Protein AF-A0A7Y6CET3-F1 (afdb_monomer)

Mean predicted aligned error: 13.18 Å

pLDDT: mean 76.55, std 21.79, range [26.05, 97.69]

Sequence (278 aa):
MGRPLHLVALLRARVPPLLLACAVAFLAAIGLAGSAAPTAGAGGSFERMIAVGTDGSWRAIRLAPSGPRGDASLLAGGRQVARGAGGYVRLFPTIGGLPGIPGRYYPGARVLCWSWRQPDRSCWRASPAAVRLLAPVAALPLWTEPPTVLAELRYRGRRVRPALANLLVGLELALERRGVPVKTSVPGSALHFTARWRGPDAAGRPRSFALGPDGVYAGGARYPLERGVWAFAVANGRPGATTAGLTVATQPAALYGIGGPRPVGLVRVEARTLRPRP

Solvent-accessible surface area (backbone atoms only — not comparable to full-atom values): 15961 Å² total; per-residue (Å²): 138,84,86,83,91,85,86,93,81,81,78,88,74,76,74,54,70,68,61,54,51,50,52,51,52,51,51,51,54,54,59,70,70,63,79,70,71,76,79,71,61,83,55,73,70,29,48,30,38,36,34,35,19,66,81,18,50,67,50,75,42,78,37,51,92,93,46,64,24,32,67,64,49,31,34,42,96,39,51,81,43,75,70,45,63,76,41,28,32,41,34,38,36,22,45,88,54,32,32,53,78,36,28,35,38,14,61,87,53,40,22,36,30,52,38,82,64,39,72,72,80,50,13,28,31,43,14,74,68,36,49,63,69,45,50,82,54,58,78,43,51,56,34,80,70,75,76,59,40,77,36,42,48,25,48,89,90,30,47,48,40,77,90,48,48,40,51,55,44,39,54,47,56,13,71,49,34,56,59,43,80,50,93,70,78,82,61,91,85,36,49,59,36,40,46,41,56,42,48,86,56,29,86,81,49,76,46,54,39,30,41,33,63,66,19,37,36,44,94,64,20,38,12,64,38,55,43,39,40,35,53,52,49,58,72,24,62,51,65,51,101,89,40,80,30,41,43,55,94,71,84,88,68,80,63,71,48,66,78,50,76,74,79,72,59,78,77,79,76,53,72,83,77,67,64,82,74,135

Structure (mmCIF, N/CA/C/O backbone):
data_AF-A0A7Y6CET3-F1
#
_entry.id   AF-A0A7Y6CET3-F1
#
loop_
_atom_site.group_PDB
_atom_site.id
_atom_site.type_symbol
_atom_site.label_atom_id
_atom_site.label_alt_id
_atom_site.label_comp_id
_atom_site.label_asym_id
_atom_site.label_entity_id
_atom_site.label_seq_id
_atom_site.pdbx_PDB_ins_code
_atom_site.Cartn_x
_atom_site.Cartn_y
_atom_site.Cartn_z
_atom_site.occupancy
_atom_site.B_iso_or_equiv
_atom_site.auth_seq_id
_atom_site.auth_comp_id
_atom_site.auth_asym_id
_atom_site.auth_atom_id
_atom_site.pdbx_PDB_model_num
ATOM 1 N N . MET A 1 1 ? -35.347 69.516 -52.608 1.00 37.78 1 MET A N 1
ATOM 2 C CA . MET A 1 1 ? -34.291 70.428 -52.116 1.00 37.78 1 MET A CA 1
ATOM 3 C C . MET A 1 1 ? -33.521 69.716 -51.012 1.00 37.78 1 MET A C 1
ATOM 5 O O . MET A 1 1 ? -34.169 69.152 -50.146 1.00 37.78 1 MET A O 1
ATOM 9 N N . GLY A 1 2 ? -32.183 69.722 -51.069 1.00 38.38 2 GLY A N 1
ATOM 10 C CA . GLY A 1 2 ? -31.304 69.364 -49.941 1.00 38.38 2 GLY A CA 1
ATOM 11 C C . GLY A 1 2 ? -30.632 67.983 -49.985 1.00 38.38 2 GLY A C 1
ATOM 12 O O . GLY A 1 2 ? -31.150 67.029 -49.421 1.00 38.38 2 GLY A O 1
ATOM 13 N N . ARG A 1 3 ? -29.445 67.898 -50.608 1.00 43.06 3 ARG A N 1
ATOM 14 C CA . ARG A 1 3 ? -28.418 66.858 -50.352 1.00 43.06 3 ARG A CA 1
ATOM 15 C C . ARG A 1 3 ? -27.770 67.086 -48.970 1.00 43.06 3 ARG A C 1
ATOM 17 O O . ARG A 1 3 ? -27.729 68.236 -48.537 1.00 43.06 3 ARG A O 1
ATOM 24 N N . PRO A 1 4 ? -27.215 66.040 -48.325 1.00 47.88 4 PRO A N 1
ATOM 25 C CA . PRO A 1 4 ? -25.743 65.866 -48.292 1.00 47.88 4 PRO A CA 1
ATOM 26 C C . PRO A 1 4 ? -25.333 64.373 -48.438 1.00 47.88 4 PRO A C 1
ATOM 28 O O . PRO A 1 4 ? -26.037 63.491 -47.968 1.00 47.88 4 PRO A O 1
ATOM 31 N N . LEU A 1 5 ? -24.344 63.953 -49.243 1.00 47.00 5 LEU A N 1
ATOM 32 C CA . LEU A 1 5 ? -22.879 64.120 -49.143 1.00 47.00 5 LEU A CA 1
ATOM 33 C C . LEU A 1 5 ? -22.283 63.697 -47.782 1.00 47.00 5 LEU A C 1
ATOM 35 O O . LEU A 1 5 ? -22.323 64.478 -46.843 1.00 47.00 5 LEU A O 1
ATOM 39 N N . HIS A 1 6 ? -21.677 62.502 -47.698 1.00 39.28 6 HIS A N 1
ATOM 40 C CA . HIS A 1 6 ? -20.216 62.309 -47.563 1.00 39.28 6 HIS A CA 1
ATOM 41 C C . HIS A 1 6 ? -19.807 60.927 -47.004 1.00 39.28 6 HIS A C 1
ATOM 43 O O . HIS A 1 6 ? -20.419 60.387 -46.093 1.00 39.28 6 HIS A O 1
ATOM 49 N N . LEU A 1 7 ? -18.661 60.457 -47.516 1.00 39.81 7 LEU A N 1
ATOM 50 C CA . LEU A 1 7 ? -17.691 59.551 -46.885 1.00 39.81 7 LEU A CA 1
ATOM 51 C C . LEU A 1 7 ? -17.990 58.034 -46.846 1.00 39.81 7 LEU A C 1
ATOM 53 O O . LEU A 1 7 ? -18.238 57.445 -45.802 1.00 39.81 7 LEU A O 1
ATOM 57 N N . VAL A 1 8 ? -17.753 57.356 -47.975 1.00 45.00 8 VAL A N 1
ATOM 58 C CA . VAL A 1 8 ? -17.197 55.987 -47.966 1.00 45.00 8 VAL A CA 1
ATOM 59 C C . VAL A 1 8 ? -15.852 56.032 -48.681 1.00 45.00 8 VAL A C 1
ATOM 61 O O . VAL A 1 8 ? -15.744 55.798 -49.879 1.00 45.00 8 VAL A O 1
ATOM 64 N N . ALA A 1 9 ? -14.817 56.407 -47.939 1.00 49.41 9 ALA A N 1
ATOM 65 C CA . ALA A 1 9 ? -13.431 56.252 -48.350 1.00 49.41 9 ALA A CA 1
ATOM 66 C C . ALA A 1 9 ? -12.579 56.131 -47.087 1.00 49.41 9 ALA A C 1
ATOM 68 O O . ALA A 1 9 ? -12.135 57.132 -46.534 1.00 49.41 9 ALA A O 1
ATOM 69 N N . LEU A 1 10 ? -12.368 54.905 -46.605 1.00 44.53 10 LEU A N 1
ATOM 70 C CA . LEU A 1 10 ? -11.344 54.651 -45.599 1.00 44.53 10 LEU A CA 1
ATOM 71 C C . LEU A 1 10 ? -10.670 53.293 -45.824 1.00 44.53 10 LEU A C 1
ATOM 73 O O . LEU A 1 10 ? -11.219 52.228 -45.571 1.00 44.53 10 LEU A O 1
ATOM 77 N N . LEU A 1 11 ? -9.442 53.418 -46.330 1.00 44.44 11 LEU A N 1
ATOM 78 C CA . LEU A 1 11 ? -8.265 52.605 -46.047 1.00 44.44 11 LEU A CA 1
ATOM 79 C C . LEU A 1 11 ? -8.347 51.084 -46.273 1.00 44.44 11 LEU A C 1
ATOM 81 O O . LEU A 1 11 ? -8.390 50.281 -45.347 1.00 44.44 11 LEU A O 1
ATOM 85 N N . ARG A 1 12 ? -8.070 50.685 -47.523 1.00 46.94 12 ARG A N 1
ATOM 86 C CA . ARG A 1 12 ? -7.160 49.554 -47.775 1.00 46.94 12 ARG A CA 1
ATOM 87 C C . ARG A 1 12 ? -5.741 49.980 -47.385 1.00 46.94 12 ARG A C 1
ATOM 89 O O . ARG A 1 12 ? -4.954 50.387 -48.238 1.00 46.94 12 ARG A O 1
ATOM 96 N N . ALA A 1 13 ? -5.413 49.908 -46.098 1.00 50.00 13 ALA A N 1
ATOM 97 C CA . ALA A 1 13 ? -4.021 49.958 -45.674 1.00 50.00 13 ALA A CA 1
ATOM 98 C C . ALA A 1 13 ? -3.336 48.682 -46.184 1.00 50.00 13 ALA A C 1
ATOM 100 O O . ALA A 1 13 ? -3.579 47.582 -45.689 1.00 50.00 13 ALA A O 1
ATOM 101 N N . ARG A 1 14 ? -2.522 48.822 -47.236 1.00 52.06 14 ARG A N 1
ATOM 102 C CA . ARG A 1 14 ? -1.589 47.782 -47.671 1.00 52.06 14 ARG A CA 1
ATOM 103 C C . ARG A 1 14 ? -0.592 47.582 -46.536 1.00 52.06 14 ARG A C 1
ATOM 105 O O . ARG A 1 14 ? 0.336 48.370 -46.390 1.00 52.06 14 ARG A O 1
ATOM 112 N N . VAL A 1 15 ? -0.803 46.552 -45.724 1.00 50.66 15 VAL A N 1
ATOM 113 C CA . VAL A 1 15 ? 0.223 46.079 -44.795 1.00 50.66 15 VAL A CA 1
ATOM 114 C C . VAL A 1 15 ? 1.420 45.668 -45.660 1.00 50.66 15 VAL A C 1
ATOM 116 O O . VAL A 1 15 ? 1.252 44.819 -46.540 1.00 50.66 15 VAL A O 1
ATOM 119 N N . PRO A 1 16 ? 2.598 46.295 -45.505 1.00 52.62 16 PRO A N 1
ATOM 120 C CA . PRO A 1 16 ? 3.757 45.951 -46.311 1.00 52.62 16 PRO A CA 1
ATOM 121 C C . PRO A 1 16 ? 4.112 44.474 -46.071 1.00 52.62 16 PRO A C 1
ATOM 123 O O . PRO A 1 16 ? 4.073 44.018 -44.925 1.00 52.62 16 PRO A O 1
ATOM 126 N N . PRO A 1 17 ? 4.464 43.710 -47.121 1.00 54.34 17 PRO A N 1
ATOM 127 C CA . PRO A 1 17 ? 4.664 42.259 -47.037 1.00 54.34 17 PRO A CA 1
ATOM 128 C C . PRO A 1 17 ? 5.742 41.850 -46.016 1.00 54.34 17 PRO A C 1
ATOM 130 O O . PRO A 1 17 ? 5.689 40.753 -45.465 1.00 54.34 17 PRO A O 1
ATOM 133 N N . LEU A 1 18 ? 6.660 42.764 -45.683 1.00 53.25 18 LEU A N 1
ATOM 134 C CA . LEU A 1 18 ? 7.662 42.608 -44.625 1.00 53.25 18 LEU A CA 1
ATOM 135 C C . LEU A 1 18 ? 7.068 42.555 -43.204 1.00 53.25 18 LEU A C 1
ATOM 137 O O . LEU A 1 18 ? 7.554 41.785 -42.380 1.00 53.25 18 LEU A O 1
ATOM 141 N N . LEU A 1 19 ? 5.994 43.299 -42.907 1.00 52.34 19 LEU A N 1
ATOM 142 C CA . LEU A 1 19 ? 5.333 43.247 -41.592 1.00 52.34 19 LEU A CA 1
ATOM 143 C C . LEU A 1 19 ? 4.531 41.950 -41.408 1.00 52.34 19 LEU A C 1
ATOM 145 O O . LEU A 1 19 ? 4.478 41.415 -40.302 1.00 52.34 19 LEU A O 1
ATOM 149 N N . LEU A 1 20 ? 3.965 41.407 -42.491 1.00 53.56 20 LEU A N 1
ATOM 150 C CA . LEU A 1 20 ? 3.257 40.125 -42.461 1.00 53.56 20 LEU A CA 1
ATOM 151 C C . LEU A 1 20 ? 4.233 38.949 -42.279 1.00 53.56 20 LEU A C 1
ATOM 153 O O . LEU A 1 20 ? 3.966 38.047 -41.488 1.00 53.56 20 LEU A O 1
ATOM 157 N N . ALA A 1 21 ? 5.391 38.988 -42.948 1.00 57.00 21 ALA A N 1
ATOM 158 C CA . ALA A 1 21 ? 6.440 37.978 -42.800 1.00 57.00 21 ALA A CA 1
ATOM 159 C C . ALA A 1 21 ? 7.040 37.966 -41.381 1.00 57.00 21 ALA A C 1
ATOM 161 O O . ALA A 1 21 ? 7.208 36.894 -40.799 1.00 57.00 21 ALA A O 1
ATOM 162 N N . CYS A 1 22 ? 7.277 39.140 -40.782 1.00 52.50 22 CYS A N 1
ATOM 163 C CA . CYS A 1 22 ? 7.719 39.235 -39.389 1.00 52.50 22 CYS A CA 1
ATOM 164 C C . CYS A 1 22 ? 6.655 38.729 -38.404 1.00 52.50 22 CYS A C 1
ATOM 166 O O . CYS A 1 22 ? 6.998 38.016 -37.465 1.00 52.50 22 CYS A O 1
ATOM 168 N N . ALA A 1 23 ? 5.369 39.026 -38.624 1.00 55.97 23 ALA A N 1
ATOM 169 C CA . ALA A 1 23 ? 4.292 38.536 -37.762 1.00 55.97 23 ALA A CA 1
ATOM 170 C C . ALA A 1 23 ? 4.131 37.003 -37.826 1.00 55.97 23 ALA A C 1
ATOM 172 O O . ALA A 1 23 ? 3.940 36.361 -36.793 1.00 55.97 23 ALA A O 1
ATOM 173 N N . VAL A 1 24 ? 4.270 36.399 -39.013 1.00 58.19 24 VAL A N 1
ATOM 174 C CA . VAL A 1 24 ? 4.215 34.936 -39.188 1.00 58.19 24 VAL A CA 1
ATOM 175 C C . VAL A 1 24 ? 5.458 34.255 -38.606 1.00 58.19 24 VAL A C 1
ATOM 177 O O . VAL A 1 24 ? 5.323 33.232 -37.939 1.00 58.19 24 VAL A O 1
ATOM 180 N N . ALA A 1 25 ? 6.653 34.832 -38.769 1.00 58.00 25 ALA A N 1
ATOM 181 C CA . ALA A 1 25 ? 7.874 34.312 -38.150 1.00 58.00 25 ALA A CA 1
ATOM 182 C C . ALA A 1 25 ? 7.831 34.404 -36.613 1.00 58.00 25 ALA A C 1
ATOM 184 O O . ALA A 1 25 ? 8.260 33.476 -35.930 1.00 58.00 25 ALA A O 1
ATOM 185 N N . PHE A 1 26 ? 7.252 35.475 -36.060 1.00 54.09 26 PHE A N 1
ATOM 186 C CA . PHE A 1 26 ? 7.077 35.636 -34.615 1.00 54.09 26 PHE A CA 1
ATOM 187 C C . PHE A 1 26 ? 6.042 34.646 -34.052 1.00 54.09 26 PHE A C 1
ATOM 189 O O . PHE A 1 26 ? 6.280 34.030 -33.016 1.00 54.09 26 PHE A O 1
ATOM 196 N N . LEU A 1 27 ? 4.938 34.398 -34.767 1.00 54.56 27 LEU A N 1
ATOM 197 C CA . LEU A 1 27 ? 3.950 33.375 -34.396 1.00 54.56 27 LEU A CA 1
ATOM 198 C C . LEU A 1 27 ? 4.491 31.942 -34.541 1.00 54.56 27 LEU A C 1
ATOM 200 O O . LEU A 1 27 ? 4.186 31.096 -33.702 1.00 54.56 27 LEU A O 1
ATOM 204 N N . ALA A 1 28 ? 5.338 31.665 -35.537 1.00 53.31 28 ALA A N 1
ATOM 205 C CA . ALA A 1 28 ? 6.011 30.372 -35.687 1.00 53.31 28 ALA A CA 1
ATOM 206 C C . ALA A 1 28 ? 7.086 30.146 -34.605 1.00 53.31 28 ALA A C 1
ATOM 208 O O . ALA A 1 28 ? 7.204 29.040 -34.077 1.00 53.31 28 ALA A O 1
ATOM 209 N N . ALA A 1 29 ? 7.814 31.195 -34.205 1.00 50.78 29 ALA A N 1
ATOM 210 C CA . ALA A 1 29 ? 8.779 31.134 -33.106 1.00 50.78 29 ALA A CA 1
ATOM 211 C C . ALA A 1 29 ? 8.097 30.947 -31.736 1.00 50.78 29 ALA A C 1
ATOM 213 O O . ALA A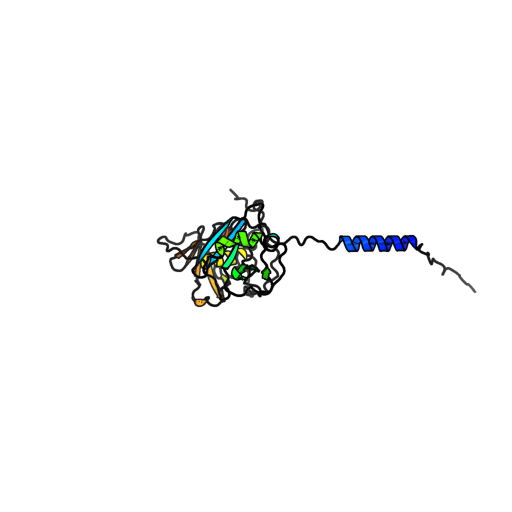 1 29 ? 8.586 30.180 -30.907 1.00 50.78 29 ALA A O 1
ATOM 214 N N . ILE A 1 30 ? 6.930 31.566 -31.514 1.00 52.50 30 ILE A N 1
ATOM 215 C CA . ILE A 1 30 ? 6.108 31.335 -30.312 1.00 52.50 30 ILE A CA 1
ATOM 216 C C . ILE A 1 30 ? 5.472 29.932 -30.340 1.00 52.50 30 ILE A C 1
ATOM 218 O O . ILE A 1 30 ? 5.390 29.273 -29.304 1.00 52.50 30 ILE A O 1
ATOM 222 N N . GLY A 1 31 ? 5.088 29.434 -31.521 1.00 42.81 31 GLY A N 1
ATOM 223 C CA . GLY A 1 31 ? 4.533 28.090 -31.707 1.00 42.81 31 GLY A CA 1
ATOM 224 C C . GLY A 1 31 ? 5.524 26.956 -31.417 1.00 42.81 31 GLY A C 1
ATOM 225 O O . GLY A 1 31 ? 5.128 25.950 -30.832 1.00 42.81 31 GLY A O 1
ATOM 226 N N . LEU A 1 32 ? 6.812 27.120 -31.752 1.00 46.41 32 LEU A N 1
ATOM 227 C CA . LEU A 1 32 ? 7.846 26.113 -31.463 1.00 46.41 32 LEU A CA 1
ATOM 228 C C . LEU A 1 32 ? 8.461 26.218 -30.056 1.00 46.41 32 LEU A C 1
ATOM 230 O O . LEU A 1 32 ? 9.012 25.234 -29.566 1.00 46.41 32 LEU A O 1
ATOM 234 N N . ALA A 1 33 ? 8.339 27.359 -29.371 1.00 45.84 33 ALA A N 1
ATOM 235 C CA . ALA A 1 33 ? 8.784 27.501 -27.980 1.00 45.84 33 ALA A CA 1
ATOM 236 C C . ALA A 1 33 ? 7.746 27.002 -26.948 1.00 45.84 33 ALA A C 1
ATOM 238 O O . ALA A 1 33 ? 8.064 26.854 -25.769 1.00 45.84 33 ALA A O 1
ATOM 239 N N . GLY A 1 34 ? 6.507 26.724 -27.377 1.00 41.66 34 GLY A N 1
ATOM 240 C CA . GLY A 1 34 ? 5.383 26.368 -26.501 1.00 41.66 34 GLY A CA 1
ATOM 241 C C . GLY A 1 34 ? 5.181 24.875 -26.205 1.00 41.66 34 GLY A C 1
ATOM 242 O O . GLY A 1 34 ? 4.331 24.538 -25.383 1.00 41.66 34 GLY A O 1
ATOM 243 N N . SER A 1 35 ? 5.928 23.959 -26.828 1.00 41.56 35 SER A N 1
ATOM 244 C CA . SER A 1 35 ? 5.670 22.507 -26.738 1.00 41.56 35 SER A CA 1
ATOM 245 C C . SER A 1 35 ? 6.741 21.713 -25.987 1.00 41.56 35 SER A C 1
ATOM 247 O O . SER A 1 35 ? 7.012 20.557 -26.300 1.00 41.56 35 SER A O 1
ATOM 249 N N . ALA A 1 36 ? 7.330 22.313 -24.961 1.00 41.28 36 ALA A N 1
ATOM 250 C CA . ALA A 1 36 ? 8.020 21.577 -23.910 1.00 41.28 36 ALA A CA 1
ATOM 251 C C . ALA A 1 36 ? 7.618 22.163 -22.559 1.00 41.28 36 ALA A C 1
ATOM 253 O O . ALA A 1 36 ? 8.456 22.604 -21.778 1.00 41.28 36 ALA A O 1
ATOM 254 N N . ALA A 1 37 ? 6.312 22.177 -22.271 1.00 37.25 37 ALA A N 1
ATOM 255 C CA . ALA A 1 37 ? 5.901 22.219 -20.879 1.00 37.25 37 ALA A CA 1
ATOM 256 C C . ALA A 1 37 ? 6.582 21.015 -20.211 1.00 37.25 37 ALA A C 1
ATOM 258 O O . ALA A 1 37 ? 6.301 19.880 -20.617 1.00 37.25 37 ALA A O 1
ATOM 259 N N . PRO A 1 38 ? 7.493 21.205 -19.236 1.00 33.66 38 PRO A N 1
ATOM 260 C CA . PRO A 1 38 ? 7.892 20.089 -18.413 1.00 33.66 38 PRO A CA 1
ATOM 261 C C . PRO A 1 38 ? 6.585 19.581 -17.822 1.00 33.66 38 PRO A C 1
ATOM 263 O O . PRO A 1 38 ? 5.905 20.294 -17.082 1.00 33.66 38 PRO A O 1
ATOM 266 N N . THR A 1 39 ? 6.188 18.364 -18.183 1.00 35.12 39 THR A N 1
ATOM 267 C CA . THR A 1 39 ? 5.243 17.611 -17.375 1.00 35.12 39 THR A CA 1
ATOM 268 C C . THR A 1 39 ? 5.949 17.419 -16.045 1.00 35.12 39 THR A C 1
ATOM 270 O O . THR A 1 39 ? 6.654 16.432 -15.839 1.00 35.12 39 THR A O 1
ATOM 273 N N . ALA A 1 40 ? 5.848 18.424 -15.177 1.00 34.50 40 ALA A N 1
ATOM 274 C CA . ALA A 1 40 ? 6.180 18.329 -13.780 1.00 34.50 40 ALA A CA 1
ATOM 275 C C . ALA A 1 40 ? 5.323 17.174 -13.280 1.00 34.50 40 ALA A C 1
ATOM 277 O O . ALA A 1 40 ? 4.108 17.304 -13.128 1.00 34.50 40 ALA A O 1
ATOM 278 N N . GLY A 1 41 ? 5.943 15.998 -13.172 1.00 36.06 41 GLY A N 1
ATOM 279 C CA . GLY A 1 41 ? 5.283 14.812 -12.670 1.00 36.06 41 GLY A CA 1
ATOM 280 C C . GLY A 1 41 ? 4.702 15.181 -11.318 1.00 36.06 41 GLY A C 1
ATOM 281 O O . GLY A 1 41 ? 5.443 15.507 -10.392 1.00 36.06 41 GLY A O 1
ATOM 282 N N . ALA A 1 42 ? 3.375 15.203 -11.223 1.00 36.19 42 ALA A N 1
ATOM 283 C CA . ALA A 1 42 ? 2.677 15.364 -9.964 1.00 36.19 42 ALA A CA 1
ATOM 284 C C . ALA A 1 42 ? 3.003 14.132 -9.103 1.00 36.19 42 ALA A C 1
ATOM 286 O O . ALA A 1 42 ? 2.360 13.094 -9.204 1.00 36.19 42 ALA A O 1
ATOM 287 N N . GLY A 1 43 ? 4.076 14.234 -8.324 1.00 52.69 43 GLY A N 1
ATOM 288 C CA . GLY A 1 43 ? 4.722 13.123 -7.638 1.00 52.69 43 GLY A CA 1
ATOM 289 C C . GLY A 1 43 ? 5.901 13.655 -6.842 1.00 52.69 43 GLY A C 1
ATOM 290 O O . GLY A 1 43 ? 6.971 13.868 -7.401 1.00 52.69 43 GLY A O 1
ATOM 291 N N . GLY A 1 44 ? 5.705 13.934 -5.551 1.00 60.19 44 GLY A N 1
ATOM 292 C CA . GLY A 1 44 ? 6.812 14.331 -4.679 1.00 60.19 44 GLY A CA 1
ATOM 293 C C . GLY A 1 44 ? 7.890 13.245 -4.622 1.00 60.19 44 GLY A C 1
ATOM 294 O O . GLY A 1 44 ? 7.594 12.065 -4.804 1.00 60.19 44 GLY A O 1
ATOM 295 N N . SER A 1 45 ? 9.134 13.640 -4.350 1.00 76.62 45 SER A N 1
ATOM 296 C CA . SER A 1 45 ? 10.249 12.704 -4.207 1.00 76.62 45 SER A CA 1
ATOM 297 C C . SER A 1 45 ? 10.003 11.735 -3.047 1.00 76.62 45 SER A C 1
ATOM 299 O O . SER A 1 45 ? 10.074 12.111 -1.879 1.00 76.62 45 SER A O 1
ATOM 301 N N . PHE A 1 46 ? 9.729 10.480 -3.377 1.00 84.44 46 PHE A N 1
ATOM 302 C CA . PHE A 1 46 ? 9.660 9.357 -2.465 1.00 84.44 46 PHE A CA 1
ATOM 303 C C . PHE A 1 46 ? 10.980 9.203 -1.706 1.00 84.44 46 PHE A C 1
ATOM 305 O O . PHE A 1 46 ? 12.079 9.297 -2.258 1.00 84.44 46 PHE A O 1
ATOM 312 N N . GLU A 1 47 ? 10.866 8.910 -0.420 1.00 88.62 47 GLU A N 1
ATOM 313 C CA . GLU A 1 47 ? 12.009 8.691 0.466 1.00 88.62 47 GLU A CA 1
ATOM 314 C C . GLU A 1 47 ? 12.350 7.206 0.560 1.00 88.62 47 GLU A C 1
ATOM 316 O O . GLU A 1 47 ? 13.510 6.831 0.753 1.00 88.62 47 GLU A O 1
ATOM 321 N N . ARG A 1 48 ? 11.334 6.349 0.420 1.00 91.88 48 ARG A N 1
ATOM 322 C CA . ARG A 1 48 ? 11.479 4.895 0.445 1.00 91.88 48 ARG A CA 1
ATOM 323 C C . ARG A 1 48 ? 10.457 4.218 -0.456 1.00 91.88 48 ARG A C 1
ATOM 325 O O . ARG A 1 48 ? 9.412 4.780 -0.771 1.00 91.88 48 ARG A O 1
ATOM 332 N N . MET A 1 49 ? 10.763 2.978 -0.801 1.00 93.38 49 MET A N 1
ATOM 333 C CA . MET A 1 49 ? 9.881 2.049 -1.489 1.00 93.38 49 MET A CA 1
ATOM 334 C C . MET A 1 49 ? 9.761 0.787 -0.644 1.00 93.38 49 MET A C 1
ATOM 336 O O . MET A 1 49 ? 10.775 0.170 -0.329 1.00 93.38 49 MET A O 1
ATOM 340 N N . ILE A 1 50 ? 8.549 0.382 -0.283 1.00 95.94 50 ILE A N 1
ATOM 341 C CA . ILE A 1 50 ? 8.322 -0.931 0.324 1.00 95.94 50 ILE A CA 1
ATOM 342 C C . ILE A 1 50 ? 7.800 -1.877 -0.747 1.00 95.94 50 ILE A C 1
ATOM 344 O O . ILE A 1 50 ? 6.817 -1.562 -1.410 1.00 95.94 50 ILE A O 1
ATOM 348 N N . ALA A 1 51 ? 8.428 -3.040 -0.879 1.00 97.00 51 ALA A N 1
ATOM 349 C CA . ALA A 1 51 ? 7.919 -4.142 -1.678 1.00 97.00 51 ALA A CA 1
ATOM 350 C C . ALA A 1 51 ? 7.360 -5.248 -0.782 1.00 97.00 51 ALA A C 1
ATOM 352 O O . ALA A 1 51 ? 7.953 -5.537 0.260 1.00 97.00 51 ALA A O 1
ATOM 353 N N . VAL A 1 52 ? 6.251 -5.864 -1.191 1.00 97.44 52 VAL A N 1
ATOM 354 C CA . VAL A 1 52 ? 5.602 -6.971 -0.474 1.00 97.44 52 VAL A CA 1
ATOM 355 C C . VAL A 1 52 ? 5.337 -8.135 -1.432 1.00 97.44 52 VAL A C 1
ATOM 357 O O . VAL A 1 52 ? 4.768 -7.939 -2.514 1.00 97.44 52 VAL A O 1
ATOM 360 N N . GLY A 1 53 ? 5.778 -9.330 -1.036 1.00 97.06 53 GLY A N 1
ATOM 361 C CA . GLY A 1 53 ? 5.539 -10.595 -1.730 1.00 97.06 53 GLY A CA 1
ATOM 362 C C . GLY A 1 53 ? 4.226 -11.264 -1.315 1.00 97.06 53 GLY A C 1
ATOM 363 O O . GLY A 1 53 ? 3.519 -10.768 -0.439 1.00 97.06 53 GLY A O 1
ATOM 364 N N . THR A 1 54 ? 3.884 -12.381 -1.956 1.00 95.56 54 THR A N 1
ATOM 365 C CA . THR A 1 54 ? 2.588 -13.061 -1.754 1.00 95.56 54 THR A CA 1
ATOM 366 C C . THR A 1 54 ? 2.415 -13.737 -0.392 1.00 95.56 54 THR A C 1
ATOM 368 O O . THR A 1 54 ? 1.292 -14.007 0.015 1.00 95.56 54 THR A O 1
ATOM 371 N N . ASP A 1 55 ? 3.501 -13.992 0.335 1.00 94.25 55 ASP A N 1
ATOM 372 C CA . ASP A 1 55 ? 3.503 -14.634 1.658 1.00 94.25 55 ASP A CA 1
ATOM 373 C C . ASP A 1 55 ? 3.601 -13.621 2.822 1.00 94.25 55 ASP A C 1
ATOM 375 O O . ASP A 1 55 ? 3.856 -13.986 3.980 1.00 94.25 55 ASP A O 1
ATOM 379 N N . GLY A 1 56 ? 3.471 -12.331 2.496 1.00 94.19 56 GLY A N 1
ATOM 380 C CA . GLY A 1 56 ? 3.627 -11.204 3.409 1.00 94.19 56 GLY A CA 1
ATOM 381 C C . GLY A 1 56 ? 5.070 -10.865 3.786 1.00 94.19 56 GLY A C 1
ATOM 382 O O . GLY A 1 56 ? 5.280 -9.968 4.614 1.00 94.19 56 GLY A O 1
ATOM 383 N N . SER A 1 57 ? 6.065 -11.538 3.194 1.00 95.69 57 SER A N 1
ATOM 384 C CA . SER A 1 57 ? 7.456 -11.088 3.252 1.00 95.69 57 SER A CA 1
ATOM 385 C C . SER A 1 57 ? 7.590 -9.733 2.564 1.00 95.69 57 SER A C 1
ATOM 387 O O . SER A 1 57 ? 6.911 -9.421 1.581 1.00 95.69 57 SER A O 1
ATOM 389 N N . TRP A 1 58 ? 8.446 -8.876 3.108 1.00 96.44 58 TRP A N 1
ATOM 390 C CA . TRP A 1 58 ? 8.582 -7.519 2.607 1.00 96.44 58 TRP A CA 1
ATOM 391 C C . TRP A 1 58 ? 10.011 -7.021 2.737 1.00 96.44 58 TRP A C 1
ATOM 393 O O . TRP A 1 58 ? 10.797 -7.499 3.554 1.00 96.44 58 TRP A O 1
ATOM 403 N N . ARG A 1 59 ? 10.339 -6.018 1.927 1.00 96.38 59 ARG A N 1
ATOM 404 C CA . ARG A 1 59 ? 11.625 -5.324 1.974 1.00 96.38 59 ARG A CA 1
ATOM 405 C C . ARG A 1 59 ? 11.406 -3.838 1.736 1.00 96.38 59 ARG A C 1
ATOM 407 O O . ARG A 1 59 ? 10.637 -3.451 0.861 1.00 96.38 59 ARG A O 1
ATOM 414 N N . ALA A 1 60 ? 12.082 -3.003 2.519 1.00 95.00 60 ALA A N 1
ATOM 415 C CA . ALA A 1 60 ? 12.142 -1.567 2.281 1.00 95.00 60 ALA A CA 1
ATOM 416 C C . ALA A 1 60 ? 13.454 -1.202 1.582 1.00 95.00 60 ALA A C 1
ATOM 418 O O . ALA A 1 60 ? 14.526 -1.664 1.963 1.00 95.00 60 ALA A O 1
ATOM 419 N N . ILE A 1 61 ? 13.357 -0.339 0.579 1.00 93.44 61 ILE A N 1
ATOM 420 C CA . ILE A 1 61 ? 14.483 0.283 -0.106 1.00 93.44 61 ILE A CA 1
ATOM 421 C C . ILE A 1 61 ? 14.448 1.767 0.237 1.00 93.44 61 ILE A C 1
ATOM 423 O O . ILE A 1 61 ? 13.449 2.442 -0.017 1.00 93.44 61 ILE A O 1
ATOM 427 N N . ARG A 1 62 ? 15.533 2.293 0.808 1.00 91.44 62 ARG A N 1
ATOM 428 C CA . ARG A 1 62 ? 15.702 3.738 0.987 1.00 91.44 62 ARG A CA 1
ATOM 429 C C . ARG A 1 62 ? 16.157 4.344 -0.335 1.00 91.44 62 ARG A C 1
ATOM 431 O O . ARG A 1 62 ? 17.111 3.865 -0.937 1.00 91.44 62 ARG A O 1
ATOM 438 N N . LEU A 1 63 ? 15.479 5.392 -0.783 1.00 87.81 63 LEU A N 1
ATOM 439 C CA . LEU A 1 63 ? 15.797 6.049 -2.044 1.00 87.81 63 LEU A CA 1
ATOM 440 C C . LEU A 1 63 ? 16.787 7.176 -1.765 1.00 87.81 63 LEU A C 1
ATOM 442 O O . LEU A 1 63 ? 16.507 8.046 -0.940 1.00 87.81 63 LEU A O 1
ATOM 446 N N . ALA A 1 64 ? 17.947 7.167 -2.417 1.00 83.06 64 ALA A N 1
ATOM 447 C CA . ALA A 1 64 ? 18.972 8.195 -2.237 1.00 83.06 64 ALA A CA 1
ATOM 448 C C . ALA A 1 64 ? 18.533 9.541 -2.849 1.00 83.06 64 ALA A C 1
ATOM 450 O O . ALA A 1 64 ? 17.867 9.519 -3.883 1.00 83.06 64 ALA A O 1
ATOM 451 N N . PRO A 1 65 ? 18.905 10.702 -2.270 1.00 78.94 65 PRO A N 1
ATOM 452 C CA . PRO A 1 65 ? 18.571 12.022 -2.822 1.00 78.94 65 PRO A CA 1
ATOM 453 C C . PRO A 1 65 ? 18.964 12.246 -4.275 1.00 78.94 65 PRO A C 1
ATOM 455 O O . PRO A 1 65 ? 18.204 12.864 -5.010 1.00 78.94 65 PRO A O 1
ATOM 458 N N . SER A 1 66 ? 20.100 11.693 -4.685 1.00 75.69 66 SER A N 1
ATOM 459 C CA . SER A 1 66 ? 20.622 11.741 -6.051 1.00 75.69 66 SER A CA 1
ATOM 460 C C . SER A 1 66 ? 20.076 10.638 -6.969 1.00 75.69 66 SER A C 1
ATOM 462 O O . SER A 1 66 ? 20.451 10.571 -8.135 1.00 75.69 66 SER A O 1
ATOM 464 N N . GLY A 1 67 ? 19.234 9.738 -6.453 1.00 73.62 67 GLY A N 1
ATOM 465 C CA . GLY A 1 67 ? 18.740 8.563 -7.167 1.00 73.62 67 GLY A CA 1
ATOM 466 C C . GLY A 1 67 ? 17.293 8.693 -7.651 1.00 73.62 67 GLY A C 1
ATOM 467 O O . GLY A 1 67 ? 16.634 9.708 -7.417 1.00 73.62 67 GLY A O 1
ATOM 468 N N . PRO A 1 68 ? 16.759 7.643 -8.303 1.00 75.38 68 PRO A N 1
ATOM 469 C CA . PRO A 1 68 ? 15.371 7.639 -8.736 1.00 75.38 68 PRO A CA 1
ATOM 470 C C . PRO A 1 68 ? 14.431 7.651 -7.521 1.00 75.38 68 PRO A C 1
ATOM 472 O O . PRO A 1 68 ? 14.415 6.724 -6.709 1.00 75.38 68 PRO A O 1
ATOM 475 N N . ARG A 1 69 ? 13.662 8.736 -7.401 1.00 78.88 69 ARG A N 1
ATOM 476 C CA . ARG A 1 69 ? 12.808 9.077 -6.253 1.00 78.88 69 ARG A CA 1
ATOM 477 C C . ARG A 1 69 ? 11.366 9.388 -6.631 1.00 78.88 69 ARG A C 1
ATOM 479 O O . ARG A 1 69 ? 10.601 9.829 -5.798 1.00 78.88 69 ARG A O 1
ATOM 486 N N . GLY A 1 70 ? 10.958 9.177 -7.867 1.00 74.94 70 GLY A N 1
ATOM 487 C CA . GLY A 1 70 ? 9.598 9.498 -8.289 1.00 74.94 70 GLY A CA 1
ATOM 488 C C . GLY A 1 70 ? 9.271 8.833 -9.604 1.00 74.94 70 GLY A C 1
ATOM 489 O O . GLY A 1 70 ? 10.174 8.327 -10.274 1.00 74.94 70 GLY A O 1
ATOM 490 N N . ASP A 1 71 ? 8.004 8.873 -9.991 1.00 71.75 71 ASP A N 1
ATOM 491 C CA . ASP A 1 71 ? 7.518 8.209 -11.201 1.00 71.75 71 ASP A CA 1
ATOM 492 C C . ASP A 1 71 ? 8.351 8.603 -12.426 1.00 71.75 71 ASP A C 1
ATOM 494 O O . ASP A 1 71 ? 8.857 7.737 -13.133 1.00 71.75 71 ASP A O 1
ATOM 498 N N . ALA A 1 72 ? 8.625 9.900 -12.600 1.00 71.06 72 ALA A N 1
ATOM 499 C CA . ALA A 1 72 ? 9.426 10.412 -13.713 1.00 71.06 72 ALA A CA 1
ATOM 500 C C . ALA A 1 72 ? 10.841 9.805 -13.790 1.00 71.06 72 ALA A C 1
ATOM 502 O O . ALA A 1 72 ? 11.341 9.542 -14.877 1.00 71.06 72 ALA A O 1
ATOM 503 N N . SER A 1 73 ? 11.486 9.546 -12.649 1.00 77.12 73 SER A N 1
ATOM 504 C CA . SER A 1 73 ? 12.856 9.004 -12.611 1.00 77.12 73 SER A CA 1
ATOM 505 C C . SER A 1 73 ? 12.892 7.474 -12.654 1.00 77.12 73 SER A C 1
ATOM 507 O O . SER A 1 73 ? 13.789 6.885 -13.260 1.00 77.12 73 SER A O 1
ATOM 509 N N . LEU A 1 74 ? 11.890 6.810 -12.070 1.00 79.81 74 LEU A N 1
ATOM 510 C CA . LEU A 1 74 ? 11.731 5.356 -12.163 1.00 79.81 74 LEU A CA 1
ATOM 511 C C . LEU A 1 74 ? 11.396 4.910 -13.592 1.00 79.81 74 LEU A C 1
ATOM 513 O O . LEU A 1 74 ? 11.775 3.815 -14.011 1.00 79.81 74 LEU A O 1
ATOM 517 N N . LEU A 1 75 ? 10.719 5.780 -14.340 1.00 81.25 75 LEU A N 1
ATOM 518 C CA . LEU A 1 75 ? 10.267 5.541 -15.707 1.00 81.25 75 LEU A CA 1
ATOM 519 C C . LEU A 1 75 ? 11.072 6.328 -16.752 1.00 81.25 75 LEU A C 1
ATOM 521 O O . LEU A 1 75 ? 10.691 6.338 -17.918 1.00 81.25 75 LEU A O 1
ATOM 525 N N . ALA A 1 76 ? 12.168 6.990 -16.365 1.00 76.19 76 ALA A N 1
ATOM 526 C CA . ALA A 1 76 ? 12.960 7.823 -17.269 1.00 76.19 76 ALA A CA 1
ATOM 527 C C . ALA A 1 76 ? 13.433 7.033 -18.502 1.00 76.19 76 ALA A C 1
ATOM 529 O O . ALA A 1 76 ? 14.051 5.973 -18.369 1.00 76.19 76 ALA A O 1
ATOM 530 N N . GLY A 1 77 ? 13.117 7.545 -19.698 1.00 68.94 77 GLY A N 1
ATOM 531 C CA . GLY A 1 77 ? 13.397 6.876 -20.977 1.00 68.94 77 GLY A CA 1
ATOM 532 C C . GLY A 1 77 ? 12.567 5.607 -21.232 1.00 68.94 77 GLY A C 1
ATOM 533 O O . GLY A 1 77 ? 12.793 4.903 -22.214 1.00 68.94 77 GLY A O 1
ATOM 534 N N . GLY A 1 78 ? 11.621 5.288 -20.349 1.00 72.12 78 GLY A N 1
ATOM 535 C CA . GLY A 1 78 ? 10.690 4.179 -20.490 1.00 72.12 78 GLY A CA 1
ATOM 536 C C . GLY A 1 78 ? 9.570 4.521 -21.467 1.00 72.12 78 GLY A C 1
ATOM 537 O O . GLY A 1 78 ? 9.100 5.652 -21.536 1.00 72.12 78 GLY A O 1
ATOM 538 N N . ARG A 1 79 ? 9.107 3.512 -22.205 1.00 83.06 79 ARG A N 1
ATOM 539 C CA . ARG A 1 79 ? 7.884 3.598 -23.011 1.00 83.06 79 ARG A CA 1
ATOM 540 C C . ARG A 1 79 ? 6.723 2.950 -22.273 1.00 83.06 79 ARG A C 1
ATOM 542 O O . ARG A 1 79 ? 6.934 1.993 -21.516 1.00 83.06 79 ARG A O 1
ATOM 549 N N . GLN A 1 80 ? 5.515 3.437 -22.535 1.00 87.38 80 GLN A N 1
ATOM 550 C CA . GLN A 1 80 ? 4.304 2.746 -22.122 1.00 87.38 80 GLN A CA 1
ATOM 551 C C . GLN A 1 80 ? 4.273 1.374 -22.802 1.00 87.38 80 GLN A C 1
ATOM 553 O O . GLN A 1 80 ? 4.635 1.227 -23.972 1.00 87.38 80 GLN A O 1
ATOM 558 N N . VAL A 1 81 ? 3.911 0.351 -22.043 1.00 89.25 81 VAL A N 1
ATOM 559 C CA . VAL A 1 81 ? 3.890 -1.038 -22.504 1.00 89.25 81 VAL A CA 1
ATOM 560 C C . VAL A 1 81 ? 2.642 -1.729 -21.986 1.00 89.25 81 VAL A C 1
ATOM 562 O O . VAL A 1 81 ? 2.012 -1.270 -21.033 1.00 89.25 81 VAL A O 1
ATOM 565 N N . ALA A 1 82 ? 2.303 -2.865 -22.593 1.00 86.88 82 ALA A N 1
ATOM 566 C CA . ALA A 1 82 ? 1.358 -3.786 -21.986 1.00 86.88 82 ALA A CA 1
ATOM 567 C C . ALA A 1 82 ? 1.856 -4.233 -20.601 1.00 86.88 82 ALA A C 1
ATOM 569 O O . ALA A 1 82 ? 3.051 -4.169 -20.288 1.00 86.88 82 ALA A O 1
ATOM 570 N N . ARG A 1 83 ? 0.927 -4.718 -19.775 1.00 84.81 83 ARG A N 1
ATOM 571 C CA . ARG A 1 83 ? 1.263 -5.356 -18.503 1.00 84.81 83 ARG A CA 1
ATOM 572 C C . ARG A 1 83 ? 2.333 -6.431 -18.718 1.00 84.81 83 ARG A C 1
ATOM 574 O O . ARG A 1 83 ? 2.252 -7.208 -19.667 1.00 84.81 83 ARG A O 1
ATOM 581 N N . GLY A 1 84 ? 3.316 -6.476 -17.820 1.00 79.69 84 GLY A N 1
ATOM 582 C CA . GLY A 1 84 ? 4.336 -7.520 -17.840 1.00 79.69 84 GLY A CA 1
ATOM 583 C C . GLY A 1 84 ? 3.718 -8.911 -17.692 1.00 79.69 84 GLY A C 1
ATOM 584 O O . GLY A 1 84 ? 2.809 -9.104 -16.887 1.00 79.69 84 GLY A O 1
ATOM 585 N N . ALA A 1 85 ? 4.209 -9.877 -18.467 1.00 84.12 85 ALA A N 1
ATOM 586 C CA . ALA A 1 85 ? 3.900 -11.283 -18.237 1.00 84.12 85 ALA A CA 1
ATOM 587 C C . ALA A 1 85 ? 4.600 -11.790 -16.961 1.00 84.12 85 ALA A C 1
ATOM 589 O O . ALA A 1 85 ? 5.635 -11.251 -16.554 1.00 84.12 85 ALA A O 1
ATOM 590 N N . GLY A 1 86 ? 4.046 -12.843 -16.357 1.00 89.75 86 GLY A N 1
ATOM 591 C CA . GLY A 1 86 ? 4.561 -13.445 -15.127 1.00 89.75 86 GLY A CA 1
ATOM 592 C C . GLY A 1 86 ? 4.095 -12.744 -13.849 1.00 89.75 86 GLY A C 1
ATOM 593 O O . GLY A 1 86 ? 3.201 -11.897 -13.866 1.00 89.75 86 GLY A O 1
ATOM 594 N N . GLY A 1 87 ? 4.692 -13.141 -12.725 1.00 94.38 87 GLY A N 1
ATOM 595 C CA . GLY A 1 87 ? 4.336 -12.613 -11.414 1.00 94.38 87 GLY A CA 1
ATOM 596 C C . GLY A 1 87 ? 4.934 -11.233 -11.116 1.00 94.38 87 GLY A C 1
ATOM 597 O O . GLY A 1 87 ? 5.860 -10.765 -11.786 1.00 94.38 87 GLY A O 1
ATOM 598 N N . TYR A 1 88 ? 4.414 -10.582 -10.080 1.00 95.75 88 TYR A N 1
ATOM 599 C CA . TYR A 1 88 ? 4.824 -9.244 -9.666 1.00 95.75 88 TYR A CA 1
ATOM 600 C C . TYR A 1 88 ? 4.988 -9.113 -8.150 1.00 95.75 88 TYR A C 1
ATOM 602 O O . TYR A 1 88 ? 4.416 -9.869 -7.372 1.00 95.75 88 TYR A O 1
ATOM 610 N N . VAL A 1 89 ? 5.731 -8.098 -7.717 1.00 96.81 89 VAL A N 1
ATOM 611 C CA . VAL A 1 89 ? 5.737 -7.635 -6.322 1.00 96.81 89 VAL A CA 1
ATOM 612 C C . VAL A 1 89 ? 4.898 -6.374 -6.190 1.00 96.81 89 VAL A C 1
ATOM 614 O O . VAL A 1 89 ? 4.855 -5.541 -7.102 1.00 96.81 89 VAL A O 1
ATOM 617 N N . ARG A 1 90 ? 4.227 -6.212 -5.050 1.00 95.88 90 ARG A N 1
ATOM 618 C CA . ARG A 1 90 ? 3.462 -4.997 -4.744 1.00 95.88 90 ARG A CA 1
ATOM 619 C C . ARG A 1 90 ? 4.397 -3.933 -4.203 1.00 95.88 90 ARG A C 1
ATOM 621 O O . ARG A 1 90 ? 5.172 -4.221 -3.301 1.00 95.88 90 ARG A O 1
ATOM 628 N N . LEU A 1 91 ? 4.316 -2.724 -4.740 1.00 95.19 91 LEU A N 1
ATOM 629 C CA . LEU A 1 91 ? 5.153 -1.590 -4.374 1.00 95.19 91 LEU A CA 1
ATOM 630 C C . LEU A 1 91 ? 4.338 -0.505 -3.670 1.00 95.19 91 LEU A C 1
ATOM 632 O O . LEU A 1 91 ? 3.253 -0.141 -4.116 1.00 95.19 91 LEU A O 1
ATOM 636 N N . PHE A 1 92 ? 4.910 0.058 -2.613 1.00 94.00 92 PHE A N 1
ATOM 637 C CA . PHE A 1 92 ? 4.350 1.151 -1.830 1.00 94.00 92 PHE A CA 1
ATOM 638 C C . PHE A 1 92 ? 5.419 2.239 -1.656 1.00 94.00 92 PHE A C 1
ATOM 640 O O . PHE A 1 92 ? 6.249 2.143 -0.743 1.00 94.00 92 PHE A O 1
ATOM 647 N N . PRO A 1 93 ? 5.451 3.256 -2.533 1.00 92.06 93 PRO A N 1
ATOM 648 C CA . PRO A 1 93 ? 6.321 4.408 -2.339 1.00 92.06 93 PRO A CA 1
ATOM 649 C C . PRO A 1 93 ? 5.854 5.216 -1.128 1.00 92.06 93 PRO A C 1
ATOM 651 O O . PRO A 1 93 ? 4.652 5.361 -0.922 1.00 92.06 93 PRO A O 1
ATOM 654 N N . THR A 1 94 ? 6.775 5.766 -0.336 1.00 89.75 94 THR A N 1
ATOM 655 C CA . THR A 1 94 ? 6.440 6.559 0.859 1.00 89.75 94 THR A CA 1
ATOM 656 C C . THR A 1 94 ? 7.158 7.901 0.885 1.00 89.75 94 THR A C 1
ATOM 658 O O . THR A 1 94 ? 8.344 7.971 0.551 1.00 89.75 94 THR A O 1
ATOM 661 N N . ILE A 1 95 ? 6.468 8.931 1.373 1.00 85.94 95 ILE A N 1
ATOM 662 C CA . ILE A 1 95 ? 7.007 10.264 1.672 1.00 85.94 95 ILE A CA 1
ATOM 663 C C . ILE A 1 95 ? 6.517 10.694 3.059 1.00 85.94 95 ILE A C 1
ATOM 665 O O . ILE A 1 95 ? 5.322 10.598 3.340 1.00 85.9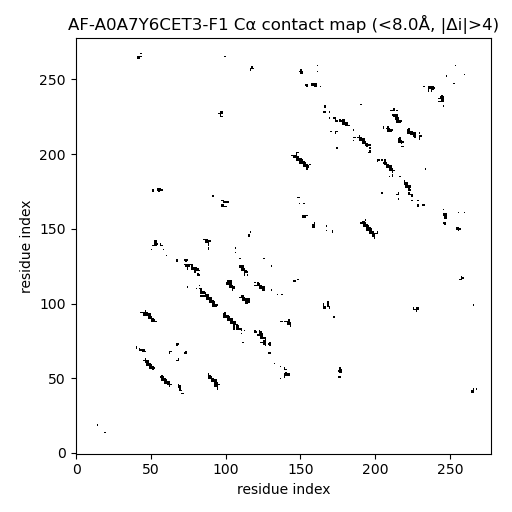4 95 ILE A O 1
ATOM 669 N N . GLY A 1 96 ? 7.420 11.093 3.962 1.00 82.50 96 GLY A N 1
ATOM 670 C CA . GLY A 1 96 ? 7.041 11.509 5.320 1.00 82.50 96 GLY A CA 1
ATOM 671 C C . GLY A 1 96 ? 6.291 10.428 6.112 1.00 82.50 96 GLY A C 1
ATOM 672 O O . GLY A 1 96 ? 5.421 10.732 6.925 1.00 82.50 96 GLY A O 1
ATOM 673 N N . GLY A 1 97 ? 6.566 9.154 5.826 1.00 83.25 97 GLY A N 1
ATOM 674 C CA . GLY A 1 97 ? 5.895 8.005 6.440 1.00 83.25 97 GLY A CA 1
ATOM 675 C C . GLY A 1 97 ? 4.472 7.715 5.948 1.00 83.25 97 GLY A C 1
ATOM 676 O O . GLY A 1 97 ? 3.797 6.847 6.503 1.00 83.25 97 GLY A O 1
ATOM 677 N N . LEU A 1 98 ? 4.007 8.413 4.907 1.00 87.75 98 LEU A N 1
ATOM 678 C CA . LEU A 1 98 ? 2.724 8.162 4.256 1.00 87.75 98 LEU A CA 1
ATOM 679 C C . LEU A 1 98 ? 2.937 7.487 2.902 1.00 87.75 98 LEU A C 1
ATOM 681 O O . LEU A 1 98 ? 3.741 7.971 2.098 1.00 87.75 98 LEU A O 1
ATOM 685 N N . PRO A 1 99 ? 2.227 6.387 2.609 1.00 89.44 99 PRO A N 1
ATOM 686 C CA . PRO A 1 99 ? 2.324 5.764 1.304 1.00 89.44 99 PRO A CA 1
ATOM 687 C C . PRO A 1 99 ? 1.599 6.603 0.255 1.00 89.44 99 PRO A C 1
ATOM 689 O O . PRO A 1 99 ? 0.523 7.144 0.510 1.00 89.44 99 PRO A O 1
ATOM 692 N N . GLY A 1 100 ? 2.213 6.722 -0.917 1.00 86.75 100 GLY A N 1
ATOM 693 C CA . GLY A 1 100 ? 1.645 7.346 -2.104 1.00 86.75 100 GLY A CA 1
ATOM 694 C C . GLY A 1 100 ? 0.781 6.375 -2.906 1.00 86.75 100 GLY A C 1
ATOM 695 O O . GLY A 1 100 ? 0.142 5.477 -2.358 1.00 86.75 100 GLY A O 1
ATOM 696 N N . ILE A 1 101 ? 0.764 6.556 -4.227 1.00 86.38 101 ILE A N 1
ATOM 697 C CA . ILE A 1 101 ? 0.048 5.660 -5.139 1.00 86.38 101 ILE A CA 1
ATOM 698 C C . ILE A 1 101 ? 0.793 4.317 -5.182 1.00 86.38 101 ILE A C 1
ATOM 700 O O . ILE A 1 101 ? 1.971 4.292 -5.542 1.00 86.38 101 ILE A O 1
ATOM 704 N N . PRO A 1 102 ? 0.146 3.196 -4.823 1.00 91.56 102 PRO A N 1
ATOM 705 C CA . PRO A 1 102 ? 0.797 1.899 -4.865 1.00 91.56 102 PRO A CA 1
ATOM 706 C C . PRO A 1 102 ? 0.978 1.422 -6.308 1.00 91.56 102 PRO A C 1
ATOM 708 O O . PRO A 1 102 ? 0.280 1.867 -7.221 1.00 91.56 102 PRO A O 1
ATOM 711 N N . GLY A 1 103 ? 1.890 0.481 -6.520 1.00 91.88 103 GLY A N 1
ATOM 712 C CA . GLY A 1 103 ? 2.205 -0.055 -7.839 1.00 91.88 103 GLY A CA 1
ATOM 713 C C . GLY A 1 103 ? 2.537 -1.537 -7.827 1.00 91.88 103 GLY A C 1
ATOM 714 O O . GLY A 1 103 ? 2.504 -2.212 -6.801 1.00 91.88 103 GLY A O 1
ATOM 715 N N . ARG A 1 104 ? 2.859 -2.054 -9.006 1.00 93.56 104 ARG A N 1
ATOM 716 C CA . ARG A 1 104 ? 3.294 -3.432 -9.231 1.00 93.56 104 ARG A CA 1
ATOM 717 C C . ARG A 1 104 ? 4.575 -3.409 -10.038 1.00 93.56 104 ARG A C 1
ATOM 719 O O . ARG A 1 104 ? 4.643 -2.703 -11.042 1.00 93.56 104 ARG A O 1
ATOM 726 N N . TYR A 1 105 ? 5.564 -4.183 -9.617 1.00 95.00 105 TYR A N 1
ATOM 727 C CA . TYR A 1 105 ? 6.781 -4.404 -10.387 1.00 95.00 105 TYR A CA 1
ATOM 728 C C . TYR A 1 105 ? 6.839 -5.851 -10.844 1.00 95.00 105 TYR A C 1
ATOM 730 O O . TYR A 1 105 ? 6.787 -6.747 -10.010 1.00 95.00 105 TYR A O 1
ATOM 738 N N . TYR A 1 106 ? 6.946 -6.056 -12.154 1.00 95.62 106 TYR A N 1
ATOM 739 C CA . TYR A 1 106 ? 7.069 -7.355 -12.811 1.00 95.62 106 TYR A CA 1
ATOM 740 C C . TYR A 1 106 ? 8.553 -7.583 -13.114 1.00 95.62 106 TYR A C 1
ATOM 742 O O . TYR A 1 106 ? 9.043 -7.033 -14.108 1.00 95.62 106 TYR A O 1
ATOM 750 N N . PRO A 1 107 ? 9.301 -8.339 -12.287 1.00 96.06 107 PRO A N 1
ATOM 751 C CA . PRO A 1 107 ? 10.756 -8.393 -12.411 1.00 96.06 107 PRO A CA 1
ATOM 752 C C . PRO A 1 107 ? 11.211 -9.037 -13.724 1.00 96.06 107 PRO A C 1
ATOM 754 O O . PRO A 1 107 ? 12.119 -8.517 -14.371 1.00 96.06 107 PRO A O 1
ATOM 757 N N . GLY A 1 108 ? 10.530 -10.104 -14.163 1.00 95.00 108 GLY A N 1
ATOM 758 C CA . GLY A 1 108 ? 10.846 -10.803 -15.415 1.00 95.00 108 GLY A CA 1
ATOM 759 C C . GLY A 1 108 ? 10.666 -9.924 -16.657 1.00 95.00 108 GLY A C 1
ATOM 760 O O . GLY A 1 108 ? 11.507 -9.927 -17.550 1.00 95.00 108 GLY A O 1
ATOM 761 N N . ALA A 1 109 ? 9.615 -9.099 -16.683 1.00 94.06 109 ALA A N 1
ATOM 762 C CA . ALA A 1 109 ? 9.341 -8.186 -17.795 1.00 94.06 109 ALA A CA 1
ATOM 763 C C . ALA A 1 109 ? 10.029 -6.812 -17.651 1.00 94.06 109 ALA A C 1
ATOM 765 O O . ALA A 1 109 ? 10.067 -6.037 -18.611 1.00 94.06 109 ALA A O 1
ATOM 766 N N . ARG A 1 110 ? 10.562 -6.496 -16.460 1.00 94.75 110 ARG A N 1
ATOM 767 C CA . ARG A 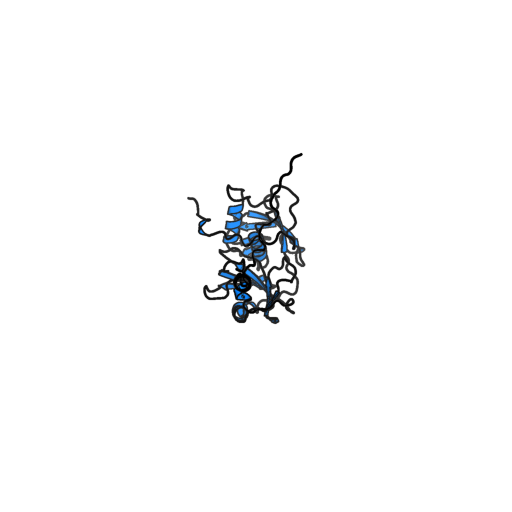1 110 ? 11.082 -5.173 -16.071 1.00 94.75 110 ARG A CA 1
ATOM 768 C C . ARG A 1 110 ? 10.050 -4.063 -16.306 1.00 94.75 110 ARG A C 1
ATOM 770 O O . ARG A 1 110 ? 10.356 -3.020 -16.886 1.00 94.75 110 ARG A O 1
ATOM 777 N N . VAL A 1 111 ? 8.813 -4.310 -15.876 1.00 93.75 111 VAL A N 1
ATOM 778 C CA . VAL A 1 111 ? 7.671 -3.395 -16.042 1.00 93.75 111 VAL A CA 1
ATOM 779 C C . VAL A 1 111 ? 7.192 -2.896 -14.686 1.00 93.75 111 VAL A C 1
ATOM 781 O O . VAL A 1 111 ? 7.057 -3.677 -13.746 1.00 93.75 111 VAL A O 1
ATOM 784 N N . LEU A 1 112 ? 6.908 -1.600 -14.602 1.00 92.38 112 LEU A N 1
ATOM 785 C CA . LEU A 1 112 ? 6.250 -0.950 -13.475 1.00 92.38 112 LEU A CA 1
ATOM 786 C C . LEU A 1 112 ? 4.845 -0.528 -13.891 1.00 92.38 112 LEU A C 1
ATOM 788 O O . LEU A 1 112 ? 4.683 0.171 -14.885 1.00 92.38 112 LEU A O 1
ATOM 792 N N . CYS A 1 113 ? 3.839 -0.929 -13.122 1.00 89.62 113 CYS A N 1
ATOM 793 C CA . CYS A 1 113 ? 2.458 -0.503 -13.311 1.00 89.62 113 CYS A CA 1
ATOM 794 C C . CYS A 1 113 ? 1.987 0.250 -12.070 1.00 89.62 113 CYS A C 1
ATOM 796 O O . CYS A 1 113 ? 1.861 -0.351 -10.999 1.00 89.62 113 CYS A O 1
ATOM 798 N N . TRP A 1 114 ? 1.720 1.546 -12.206 1.00 86.44 114 TRP A N 1
ATOM 799 C CA . TRP A 1 114 ? 1.218 2.366 -11.104 1.00 86.44 114 TRP A CA 1
ATOM 800 C C . TRP A 1 114 ? -0.293 2.284 -10.991 1.00 86.44 114 TRP A C 1
ATOM 802 O O . TRP A 1 114 ? -1.001 2.226 -11.991 1.00 86.44 114 TRP A O 1
ATOM 812 N N . SER A 1 115 ? -0.764 2.318 -9.747 1.00 80.56 115 SER A N 1
ATOM 813 C CA . SER A 1 115 ? -2.134 2.050 -9.339 1.00 80.56 115 SER A CA 1
ATOM 814 C C . SER A 1 115 ? -2.589 0.622 -9.661 1.00 80.56 115 SER A C 1
ATOM 816 O O . SER A 1 115 ?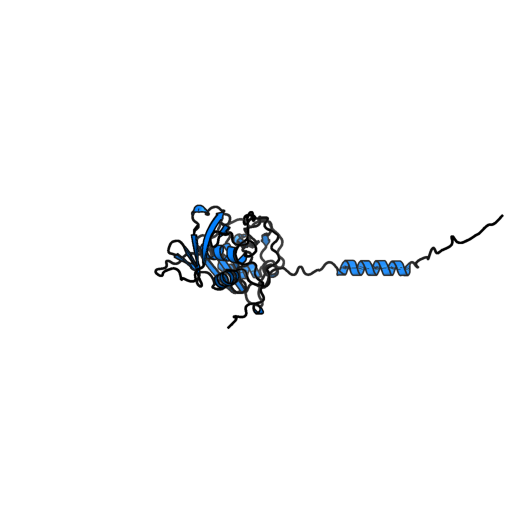 -2.614 0.167 -10.802 1.00 80.56 115 SER A O 1
ATOM 818 N N . TRP A 1 116 ? -3.012 -0.110 -8.633 1.00 78.62 116 TRP A N 1
ATOM 819 C CA . TRP A 1 116 ? -3.851 -1.302 -8.816 1.00 78.62 116 TRP A CA 1
ATOM 820 C C . TRP A 1 116 ? -5.341 -1.008 -8.657 1.00 78.62 116 TRP A C 1
ATOM 822 O O . TRP A 1 116 ? -6.174 -1.896 -8.802 1.00 78.62 116 TRP A O 1
ATOM 832 N N . ARG A 1 117 ? -5.691 0.242 -8.330 1.00 71.94 117 ARG A N 1
ATOM 833 C CA . ARG A 1 117 ? -7.082 0.699 -8.267 1.00 71.94 117 ARG A CA 1
ATOM 834 C C . ARG A 1 117 ? -7.561 1.233 -9.611 1.00 71.94 117 ARG A C 1
ATOM 836 O O . ARG A 1 117 ? -8.754 1.429 -9.758 1.00 71.94 117 ARG A O 1
ATOM 843 N N . GLN A 1 118 ? -6.667 1.487 -10.561 1.00 60.28 118 GLN A N 1
ATOM 844 C CA . GLN A 1 118 ? -6.995 1.873 -11.932 1.00 60.28 118 GLN A CA 1
ATOM 845 C C . GLN A 1 118 ? -6.725 0.693 -12.878 1.00 60.28 118 GLN A C 1
ATOM 847 O O . GLN A 1 118 ? -5.974 -0.208 -12.501 1.00 60.28 118 GLN A O 1
ATOM 852 N N . PRO A 1 119 ? -7.337 0.648 -14.078 1.00 58.28 119 PRO A N 1
ATOM 853 C CA . PRO A 1 119 ? -7.045 -0.400 -15.050 1.00 58.28 119 PRO A CA 1
ATOM 854 C C . PRO A 1 119 ? -5.548 -0.359 -15.395 1.00 58.28 119 PRO A C 1
ATOM 856 O O . PRO A 1 119 ? -4.932 0.698 -15.264 1.00 58.28 119 PRO A O 1
ATOM 859 N N . ASP A 1 120 ? -4.983 -1.466 -15.889 1.00 59.81 120 ASP A N 1
ATOM 860 C CA . ASP A 1 120 ? -3.549 -1.664 -16.206 1.00 59.81 120 ASP A CA 1
ATOM 861 C C . ASP A 1 120 ? -2.992 -0.744 -17.331 1.00 59.81 120 ASP A C 1
ATOM 863 O O . ASP A 1 120 ? -2.039 -1.084 -18.025 1.00 59.81 120 ASP A O 1
ATOM 867 N N . ARG A 1 121 ? -3.575 0.441 -17.539 1.00 59.50 121 ARG A N 1
ATOM 868 C CA . ARG A 1 121 ? -3.202 1.435 -18.552 1.00 59.50 121 ARG A CA 1
ATOM 869 C C . ARG A 1 121 ? -1.955 2.239 -18.177 1.00 59.50 121 ARG A C 1
ATOM 871 O O . ARG A 1 121 ? -1.391 2.893 -19.043 1.00 59.50 121 ARG A O 1
ATOM 878 N N . SER A 1 122 ? -1.489 2.165 -16.932 1.00 77.19 122 SER A N 1
ATOM 879 C CA . SER A 1 122 ? -0.328 2.918 -16.432 1.00 77.19 122 SER A CA 1
ATOM 880 C C . SER A 1 122 ? 0.915 2.039 -16.257 1.00 77.19 122 SER A C 1
ATOM 882 O O . SER A 1 122 ? 1.625 2.157 -15.258 1.00 77.19 122 SER A O 1
ATOM 884 N N . CYS A 1 123 ? 1.165 1.141 -17.216 1.00 87.62 123 CYS A N 1
ATOM 885 C CA . CYS A 1 123 ? 2.331 0.259 -17.247 1.00 87.62 123 CYS A CA 1
ATOM 886 C C . CYS A 1 123 ? 3.445 0.812 -18.143 1.00 87.62 123 CYS A C 1
ATOM 888 O O . CYS A 1 123 ? 3.215 1.205 -19.286 1.00 87.62 123 CYS A O 1
ATOM 890 N N . TRP A 1 124 ? 4.668 0.805 -17.626 1.00 91.31 124 TRP A N 1
ATOM 891 C CA . TRP A 1 124 ? 5.843 1.388 -18.260 1.00 91.31 124 TRP A CA 1
ATOM 892 C C . TRP A 1 124 ? 7.051 0.479 -18.083 1.00 91.31 124 TRP A C 1
ATOM 894 O O . TRP A 1 124 ? 7.208 -0.186 -17.056 1.00 91.31 124 TRP A O 1
ATOM 904 N N . ARG A 1 125 ? 7.940 0.466 -19.077 1.00 92.81 125 ARG A N 1
ATOM 905 C CA . ARG A 1 125 ? 9.243 -0.185 -18.922 1.00 92.81 125 ARG A CA 1
ATOM 906 C C . ARG A 1 125 ? 10.050 0.562 -17.856 1.00 92.81 125 ARG A C 1
ATOM 908 O O . ARG A 1 125 ? 10.219 1.774 -17.953 1.00 92.81 125 ARG A O 1
ATOM 915 N N . ALA A 1 126 ? 10.547 -0.165 -16.860 1.00 91.50 126 ALA A N 1
ATOM 916 C CA . ALA A 1 126 ? 11.400 0.395 -15.820 1.00 91.50 126 ALA A CA 1
ATOM 917 C C . ALA A 1 126 ? 12.745 0.837 -16.417 1.00 91.50 126 ALA A C 1
ATOM 919 O O . ALA A 1 126 ? 13.319 0.131 -17.254 1.00 91.50 126 ALA A O 1
ATOM 920 N N . SER A 1 127 ? 13.266 1.982 -15.970 1.00 90.69 127 SER A N 1
ATOM 921 C CA . SER A 1 127 ? 14.596 2.439 -16.379 1.00 90.69 127 SER A CA 1
ATOM 922 C C . SER A 1 127 ? 15.687 1.475 -15.876 1.00 90.69 127 SER A C 1
ATOM 924 O O . SER A 1 127 ? 15.486 0.786 -14.870 1.00 90.69 127 SER A O 1
ATOM 926 N N . PRO A 1 128 ? 16.880 1.427 -16.498 1.00 91.12 128 PRO A N 1
ATOM 927 C CA . PRO A 1 128 ? 17.984 0.606 -15.990 1.00 91.12 128 PRO A CA 1
ATOM 928 C C . PRO A 1 128 ? 18.344 0.914 -14.528 1.00 91.12 128 PRO A C 1
ATOM 930 O O . PRO A 1 128 ? 18.675 0.009 -13.761 1.00 91.12 128 PRO A O 1
ATOM 933 N N . ALA A 1 129 ? 18.236 2.183 -14.121 1.00 90.12 129 ALA A N 1
ATOM 934 C CA . ALA A 1 129 ? 18.441 2.599 -12.737 1.00 90.12 129 ALA A CA 1
ATOM 935 C C . ALA A 1 129 ? 17.360 2.032 -11.803 1.00 90.12 129 ALA A C 1
ATOM 937 O O . ALA A 1 129 ? 17.693 1.516 -10.738 1.00 90.12 129 ALA A O 1
ATOM 938 N N . ALA A 1 130 ? 16.088 2.062 -12.215 1.00 90.38 130 ALA A N 1
ATOM 939 C CA . ALA A 1 130 ? 14.994 1.459 -11.459 1.00 90.38 130 ALA A CA 1
ATOM 940 C C . ALA A 1 130 ? 15.145 -0.065 -11.343 1.00 90.38 130 ALA A C 1
ATOM 942 O O . ALA A 1 130 ? 14.934 -0.615 -10.268 1.00 90.38 130 ALA A O 1
ATOM 943 N N . VAL A 1 131 ? 15.574 -0.749 -12.409 1.00 93.31 131 VAL A N 1
ATOM 944 C CA . VAL A 1 131 ? 15.827 -2.199 -12.382 1.00 93.31 131 VAL A CA 1
ATOM 945 C C . VAL A 1 131 ? 16.912 -2.547 -11.362 1.00 93.31 131 VAL A C 1
ATOM 947 O O . VAL A 1 131 ? 16.713 -3.456 -10.562 1.00 93.31 131 VAL A O 1
ATOM 950 N N . ARG A 1 132 ? 18.029 -1.804 -11.334 1.00 93.50 132 ARG A N 1
ATOM 951 C CA . ARG A 1 132 ? 19.088 -2.002 -10.326 1.00 93.50 132 ARG A CA 1
ATOM 952 C C . ARG A 1 132 ? 18.591 -1.719 -8.911 1.00 93.50 132 ARG A C 1
ATOM 954 O O . ARG A 1 132 ? 18.842 -2.511 -8.009 1.00 93.50 132 ARG A O 1
ATOM 961 N N . LEU A 1 133 ? 17.853 -0.624 -8.729 1.00 92.62 133 LEU A N 1
ATOM 962 C CA . LEU A 1 133 ? 17.261 -0.254 -7.444 1.00 92.62 133 LEU A CA 1
ATOM 963 C C . LEU A 1 133 ? 16.312 -1.342 -6.914 1.00 92.62 133 LEU A C 1
ATOM 965 O O . LEU A 1 133 ? 16.306 -1.623 -5.719 1.00 92.62 133 LEU A O 1
ATOM 969 N N . LEU A 1 134 ? 15.509 -1.940 -7.797 1.00 94.19 134 LEU A N 1
ATOM 970 C CA . LEU A 1 134 ? 14.486 -2.934 -7.464 1.00 94.19 134 LEU A CA 1
ATOM 971 C C . LEU A 1 134 ? 14.998 -4.381 -7.514 1.00 94.19 134 LEU A C 1
ATOM 973 O O . LEU A 1 134 ? 14.259 -5.297 -7.155 1.00 94.19 134 LEU A O 1
ATOM 977 N N . ALA A 1 135 ? 16.251 -4.617 -7.906 1.00 94.69 135 ALA A N 1
AT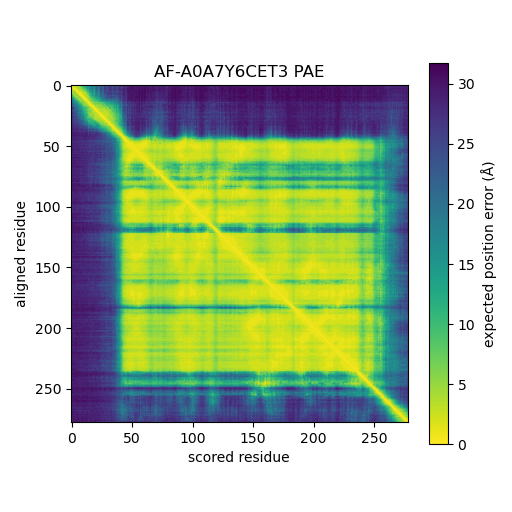OM 978 C CA . ALA A 1 135 ? 16.840 -5.955 -7.913 1.00 94.69 135 ALA A CA 1
ATOM 979 C C . ALA A 1 135 ? 16.688 -6.690 -6.562 1.00 94.69 135 ALA A C 1
ATOM 981 O O . ALA A 1 135 ? 16.282 -7.852 -6.576 1.00 94.69 135 ALA A O 1
ATOM 982 N N . PRO A 1 136 ? 16.871 -6.043 -5.389 1.00 94.50 136 PRO A N 1
ATOM 983 C CA . PRO A 1 136 ? 16.725 -6.726 -4.104 1.00 94.50 136 PRO A CA 1
ATOM 984 C C . PRO A 1 136 ? 15.304 -7.201 -3.786 1.00 94.50 136 PRO A C 1
ATOM 986 O O . PRO A 1 136 ? 15.132 -8.043 -2.909 1.00 94.50 136 PRO A O 1
ATOM 989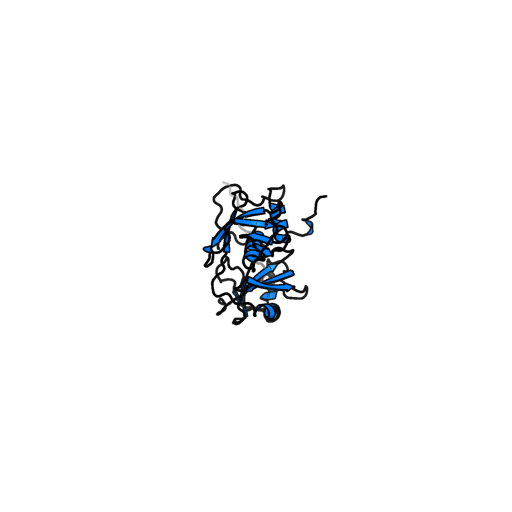 N N . VAL A 1 137 ? 14.279 -6.638 -4.435 1.00 95.81 137 VAL A N 1
ATOM 990 C CA . VAL A 1 137 ? 12.878 -7.028 -4.204 1.00 95.81 137 VAL A CA 1
ATOM 991 C C . VAL A 1 137 ? 12.388 -8.055 -5.218 1.00 95.81 137 VAL A C 1
ATOM 993 O O . VAL A 1 137 ? 11.342 -8.651 -5.005 1.00 95.81 137 VAL A O 1
ATOM 996 N N . ALA A 1 138 ? 13.149 -8.307 -6.287 1.00 93.94 138 ALA A N 1
ATOM 997 C CA . ALA A 1 138 ? 12.814 -9.306 -7.300 1.00 93.94 138 ALA A CA 1
ATOM 998 C C . ALA A 1 138 ? 12.826 -10.748 -6.762 1.00 93.94 138 ALA A C 1
ATOM 1000 O O . ALA A 1 138 ? 12.207 -11.615 -7.365 1.00 93.94 138 ALA A O 1
ATOM 1001 N N . ALA A 1 139 ? 13.509 -10.988 -5.638 1.00 93.69 139 ALA A N 1
ATOM 1002 C CA . ALA A 1 139 ? 13.570 -12.285 -4.966 1.00 93.69 139 ALA A CA 1
ATOM 1003 C C . ALA A 1 139 ? 12.376 -12.561 -4.031 1.00 93.69 139 ALA A C 1
ATOM 1005 O O . ALA A 1 139 ? 12.304 -13.635 -3.438 1.00 93.69 139 ALA A O 1
ATOM 1006 N N . LEU A 1 140 ? 11.460 -11.602 -3.849 1.00 97.12 140 LEU A N 1
ATOM 1007 C CA . LEU A 1 140 ? 10.258 -11.838 -3.049 1.00 97.12 140 LEU A CA 1
ATOM 1008 C C . LEU A 1 140 ? 9.298 -12.789 -3.789 1.00 97.12 140 LEU A C 1
ATOM 1010 O O . LEU A 1 140 ? 9.215 -12.723 -5.019 1.00 97.12 140 LEU A O 1
ATOM 1014 N N . PRO A 1 141 ? 8.519 -13.614 -3.066 1.00 97.38 141 PRO A N 1
ATOM 1015 C CA . PRO A 1 141 ? 7.464 -14.433 -3.655 1.00 97.38 141 PRO A CA 1
ATOM 1016 C C . PRO A 1 141 ? 6.488 -13.586 -4.476 1.00 97.38 141 PRO A C 1
ATOM 1018 O O . PRO A 1 141 ? 5.939 -12.597 -3.983 1.00 97.38 141 PRO A O 1
ATOM 1021 N N . LEU A 1 142 ? 6.283 -13.959 -5.738 1.00 97.12 142 LEU A N 1
ATOM 1022 C CA . LEU A 1 142 ? 5.546 -13.139 -6.694 1.00 97.12 142 LEU A CA 1
ATOM 1023 C C . LEU A 1 142 ? 4.040 -13.404 -6.636 1.00 97.12 142 LEU A C 1
ATOM 1025 O O . LEU A 1 142 ? 3.594 -14.544 -6.576 1.00 97.12 142 LEU A O 1
ATOM 1029 N N . TRP A 1 143 ? 3.264 -12.332 -6.734 1.00 95.06 143 TRP A N 1
ATOM 1030 C CA . TRP A 1 143 ? 1.825 -12.372 -6.952 1.00 95.06 143 TRP A CA 1
ATOM 1031 C C . TRP A 1 143 ? 1.513 -12.682 -8.413 1.00 95.06 143 TRP A C 1
ATOM 1033 O O . TRP A 1 143 ? 2.158 -12.144 -9.313 1.00 95.06 143 TRP A O 1
ATOM 1043 N N . THR A 1 144 ? 0.475 -13.471 -8.653 1.00 92.75 144 THR A N 1
ATOM 1044 C CA . THR A 1 144 ? -0.094 -13.713 -9.991 1.00 92.75 144 THR A CA 1
ATOM 1045 C C . THR A 1 144 ? -1.511 -13.155 -10.112 1.00 92.75 144 THR A C 1
ATOM 1047 O O . THR A 1 144 ? -1.911 -12.692 -11.179 1.00 92.75 144 THR A O 1
ATOM 1050 N N . GLU A 1 145 ? -2.249 -13.125 -9.005 1.00 88.94 145 GLU A N 1
ATOM 1051 C CA . GLU A 1 145 ? -3.615 -12.616 -8.930 1.00 88.94 145 GLU A CA 1
ATOM 1052 C C . GLU A 1 145 ? -3.675 -11.093 -8.755 1.00 88.94 145 GLU A C 1
ATOM 1054 O O . GLU A 1 145 ? -2.709 -10.492 -8.284 1.00 88.94 145 GLU A O 1
ATOM 1059 N N . PRO A 1 146 ? -4.789 -10.423 -9.100 1.00 87.31 146 PRO A N 1
ATOM 1060 C CA . PRO A 1 146 ? -4.982 -9.002 -8.821 1.00 87.31 146 PRO A CA 1
ATOM 1061 C C . PRO A 1 146 ? -4.982 -8.669 -7.316 1.00 87.31 146 PRO A C 1
ATOM 1063 O O . PRO A 1 146 ? -5.396 -9.493 -6.502 1.00 87.31 146 PRO A O 1
ATOM 1066 N N . PRO A 1 147 ? -4.610 -7.437 -6.918 1.00 89.19 147 PRO A N 1
ATOM 1067 C CA . PRO A 1 147 ? -4.641 -7.042 -5.515 1.00 89.19 147 PRO A CA 1
ATOM 1068 C C . PRO A 1 147 ? -6.037 -7.050 -4.890 1.00 89.19 147 PRO A C 1
ATOM 1070 O O . PRO A 1 147 ? -6.995 -6.529 -5.464 1.00 89.19 147 PRO A O 1
ATOM 1073 N N . THR A 1 148 ? -6.122 -7.550 -3.657 1.00 90.12 148 THR A N 1
ATOM 1074 C CA . THR A 1 148 ? -7.276 -7.323 -2.781 1.00 90.12 148 THR A CA 1
ATOM 1075 C C . THR A 1 148 ? -7.178 -5.923 -2.189 1.00 90.12 148 THR A C 1
ATOM 1077 O O . THR A 1 148 ? -6.193 -5.580 -1.543 1.00 90.12 148 THR A O 1
ATOM 1080 N N . VAL A 1 149 ? -8.197 -5.098 -2.419 1.00 90.50 149 VAL A N 1
ATOM 1081 C CA . VAL A 1 149 ? -8.192 -3.674 -2.065 1.00 90.50 149 VAL A CA 1
ATOM 1082 C C . VAL A 1 149 ? -9.268 -3.334 -1.047 1.00 90.50 149 VAL A C 1
ATOM 1084 O O . VAL A 1 149 ? -10.344 -3.938 -1.007 1.00 90.50 149 VAL A O 1
ATOM 1087 N N . LEU A 1 150 ? -9.004 -2.296 -0.262 1.00 91.19 150 LEU A N 1
ATOM 1088 C CA . LEU A 1 150 ? -9.963 -1.701 0.654 1.00 91.19 150 LEU A CA 1
ATOM 1089 C C . LEU A 1 150 ? -11.023 -0.942 -0.160 1.00 91.19 150 LEU A C 1
ATOM 1091 O O . LEU A 1 150 ? -10.730 0.081 -0.792 1.00 91.19 150 LEU A O 1
ATOM 1095 N N . ALA A 1 151 ? -12.245 -1.472 -0.180 1.00 88.94 151 ALA A N 1
ATOM 1096 C CA . ALA A 1 151 ? -13.379 -0.972 -0.961 1.00 88.94 151 ALA A CA 1
ATOM 1097 C C . ALA A 1 151 ? -14.237 0.035 -0.182 1.00 88.94 151 ALA A C 1
ATOM 1099 O O . ALA A 1 151 ? -14.794 0.963 -0.773 1.00 88.94 151 ALA A O 1
ATOM 1100 N N . GLU A 1 152 ? -14.303 -0.119 1.140 1.00 90.44 152 GLU A N 1
ATOM 1101 C CA . GLU A 1 152 ? -14.925 0.830 2.060 1.00 90.44 152 GLU A CA 1
ATOM 1102 C C . GLU A 1 152 ? -14.196 0.802 3.404 1.00 90.44 152 GLU A C 1
ATOM 1104 O O . GLU A 1 152 ? -13.830 -0.266 3.887 1.00 90.44 152 GLU A O 1
ATOM 1109 N N . LEU A 1 153 ? -14.035 1.972 4.019 1.00 93.50 153 LEU A N 1
ATOM 1110 C CA . LEU A 1 153 ? -13.523 2.134 5.374 1.00 93.50 153 LEU A CA 1
ATOM 1111 C C . LEU A 1 153 ? -14.501 3.003 6.159 1.00 93.50 153 LEU A C 1
ATOM 1113 O O . LEU A 1 153 ? -14.969 4.024 5.647 1.00 93.50 153 LEU A O 1
ATOM 1117 N N . ARG A 1 154 ? -14.812 2.621 7.396 1.00 93.31 154 ARG A N 1
ATOM 1118 C CA . ARG A 1 154 ? -15.693 3.377 8.286 1.00 93.31 154 ARG A CA 1
ATOM 1119 C C . ARG A 1 154 ? -15.030 3.610 9.631 1.00 93.31 154 ARG A C 1
ATOM 1121 O O . ARG A 1 154 ? -14.411 2.711 10.187 1.00 93.31 154 ARG A O 1
ATOM 1128 N N . TYR A 1 155 ? -15.221 4.808 10.159 1.00 92.56 155 TYR A N 1
ATOM 1129 C CA . TYR A 1 155 ? -14.811 5.228 11.490 1.00 92.56 155 TYR A CA 1
ATOM 1130 C C . TYR A 1 155 ? -16.048 5.712 12.243 1.00 92.56 155 TYR A C 1
ATOM 1132 O O . TYR A 1 155 ? -16.793 6.546 11.724 1.00 92.56 155 TYR A O 1
ATOM 1140 N N . ARG A 1 156 ? -16.298 5.163 13.440 1.00 90.50 156 ARG A N 1
ATOM 1141 C CA . ARG A 1 156 ? -17.496 5.470 14.254 1.00 90.50 156 ARG A CA 1
ATOM 1142 C C . ARG A 1 156 ? -18.800 5.371 13.448 1.00 90.50 156 ARG A C 1
ATOM 1144 O O . ARG A 1 156 ? -19.625 6.277 13.442 1.00 90.50 156 ARG A O 1
ATOM 1151 N N . GLY A 1 157 ? -18.929 4.296 12.669 1.00 88.00 157 GLY A N 1
ATOM 1152 C CA . GLY A 1 157 ? -20.101 4.038 11.828 1.00 88.00 157 GLY A CA 1
ATOM 1153 C C . GLY A 1 157 ? -20.197 4.879 10.549 1.00 88.00 157 GLY A C 1
ATOM 1154 O O . GLY A 1 157 ? -21.026 4.561 9.697 1.00 88.00 157 GLY A O 1
ATOM 1155 N N . ARG A 1 158 ? -19.337 5.882 10.337 1.00 88.81 158 ARG A N 1
ATOM 1156 C CA . ARG A 1 158 ? -19.378 6.777 9.167 1.00 88.81 158 ARG A CA 1
ATOM 1157 C C . ARG A 1 158 ? -18.261 6.463 8.182 1.00 88.81 158 ARG A C 1
ATOM 1159 O O . ARG A 1 158 ? -17.157 6.110 8.584 1.00 88.81 158 ARG A O 1
ATOM 1166 N N . ARG A 1 159 ? -18.525 6.616 6.885 1.00 87.38 159 ARG A N 1
ATOM 1167 C CA . ARG A 1 159 ? -17.537 6.331 5.837 1.00 87.38 159 ARG A CA 1
ATOM 1168 C C . ARG A 1 159 ? -16.383 7.335 5.872 1.00 87.38 159 ARG A C 1
ATOM 1170 O O . ARG A 1 159 ? -16.611 8.541 5.959 1.00 87.38 159 ARG A O 1
ATOM 1177 N N . VAL A 1 160 ? -15.160 6.827 5.763 1.00 88.12 160 VAL A N 1
ATOM 1178 C CA . VAL A 1 160 ? -13.936 7.622 5.644 1.00 88.12 160 VAL A CA 1
ATOM 1179 C C . VAL A 1 160 ? -13.866 8.278 4.263 1.00 88.12 160 VAL A C 1
ATOM 1181 O O . VAL A 1 160 ? -14.251 7.692 3.249 1.00 88.12 160 VAL A O 1
ATOM 1184 N N . ARG A 1 161 ? -13.389 9.519 4.198 1.00 82.12 161 ARG A N 1
ATOM 1185 C CA . ARG A 1 161 ? -13.342 10.299 2.955 1.00 82.12 161 ARG A CA 1
ATOM 1186 C C . ARG A 1 161 ? -12.382 9.676 1.927 1.00 82.12 161 ARG A C 1
ATOM 1188 O O . ARG A 1 161 ? -11.237 9.401 2.278 1.00 82.12 161 ARG A O 1
ATOM 1195 N N . PRO A 1 162 ? -12.779 9.547 0.644 1.00 72.44 162 PRO A N 1
ATOM 1196 C CA . PRO A 1 162 ? -11.883 9.089 -0.428 1.00 72.44 162 PRO A CA 1
ATOM 1197 C C . PRO A 1 162 ? -10.623 9.939 -0.614 1.00 72.44 162 PRO A C 1
ATOM 1199 O O . PRO A 1 162 ? -9.591 9.414 -1.014 1.00 72.44 162 PRO A O 1
ATOM 1202 N N . ALA A 1 163 ? -10.691 11.233 -0.279 1.00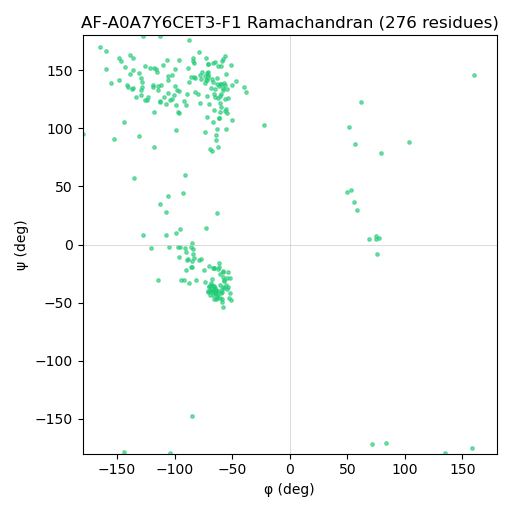 71.62 163 ALA A N 1
ATOM 1203 C CA . ALA A 1 163 ? -9.548 12.147 -0.329 1.00 71.62 163 ALA A CA 1
ATOM 1204 C C . ALA A 1 163 ? -8.389 11.731 0.599 1.00 71.62 163 ALA A C 1
ATOM 1206 O O . ALA A 1 163 ? -7.270 12.199 0.429 1.00 71.62 163 ALA A O 1
ATOM 1207 N N . LEU A 1 164 ? -8.631 10.830 1.556 1.00 81.94 164 LEU A N 1
ATOM 1208 C CA . LEU A 1 164 ? -7.616 10.282 2.455 1.00 81.94 164 LEU A CA 1
ATOM 1209 C C . LEU A 1 164 ? -7.033 8.979 1.888 1.00 81.94 164 LEU A C 1
ATOM 1211 O O . LEU A 1 164 ? -6.878 7.986 2.597 1.00 81.94 164 LEU A O 1
ATOM 1215 N N . ALA A 1 165 ? -6.719 8.974 0.591 1.00 81.94 165 ALA A N 1
ATOM 1216 C CA . ALA A 1 165 ? -6.236 7.795 -0.125 1.00 81.94 165 ALA A CA 1
ATOM 1217 C C . ALA A 1 165 ? -4.962 7.204 0.503 1.00 81.94 165 ALA A C 1
ATOM 1219 O O . ALA A 1 165 ? -4.847 5.986 0.607 1.00 81.94 165 ALA A O 1
ATOM 1220 N N . ASN A 1 166 ? -4.051 8.043 1.006 1.00 86.50 166 ASN A N 1
ATOM 1221 C CA . ASN A 1 166 ? -2.832 7.604 1.693 1.00 86.50 166 ASN A CA 1
ATOM 1222 C C . ASN A 1 166 ? -3.132 6.766 2.948 1.00 86.50 166 ASN A C 1
ATOM 1224 O O . ASN A 1 166 ? -2.411 5.814 3.236 1.00 86.50 166 ASN A O 1
ATOM 1228 N N . LEU A 1 167 ? -4.216 7.074 3.674 1.00 91.12 167 LEU A N 1
ATOM 1229 C CA . LEU A 1 167 ? -4.657 6.257 4.807 1.00 91.12 167 LEU A CA 1
ATOM 1230 C C . LEU A 1 167 ? -5.120 4.879 4.326 1.00 91.12 167 LEU A C 1
ATOM 1232 O O . LEU A 1 167 ? -4.697 3.870 4.880 1.00 91.12 167 LEU A O 1
ATOM 1236 N N . LEU A 1 168 ? -5.943 4.826 3.274 1.00 91.50 168 LEU A N 1
ATOM 1237 C CA . LEU A 1 168 ? -6.423 3.560 2.710 1.00 91.50 168 LEU A CA 1
ATOM 1238 C C . LEU A 1 168 ? -5.256 2.678 2.251 1.00 91.50 168 LEU A C 1
ATOM 1240 O O . LEU A 1 168 ? -5.205 1.503 2.599 1.00 91.50 168 LEU A O 1
ATOM 1244 N N . VAL A 1 169 ? -4.296 3.259 1.528 1.00 91.69 169 VAL A N 1
ATOM 1245 C CA . VAL A 1 169 ? -3.101 2.549 1.051 1.00 91.69 169 VAL A CA 1
ATOM 1246 C C . VAL A 1 169 ? -2.207 2.118 2.217 1.00 91.69 169 VAL A C 1
ATOM 1248 O O . VAL A 1 169 ? -1.631 1.036 2.173 1.00 91.69 169 VAL A O 1
ATOM 1251 N N . GLY A 1 170 ? -2.105 2.912 3.287 1.00 94.94 170 GLY A N 1
ATOM 1252 C CA . GLY A 1 170 ? -1.373 2.525 4.498 1.00 94.94 170 GLY A CA 1
ATOM 1253 C C . GLY A 1 170 ? -1.980 1.323 5.208 1.00 94.94 170 GLY A C 1
ATOM 1254 O O . GLY A 1 170 ? -1.252 0.438 5.651 1.00 94.94 170 GLY A O 1
ATOM 1255 N N . LEU A 1 171 ? -3.308 1.252 5.266 1.00 96.25 171 LEU A N 1
ATOM 1256 C CA . LEU A 1 171 ? -4.009 0.100 5.829 1.00 96.25 171 LEU A CA 1
ATOM 1257 C C . LEU A 1 171 ? -3.847 -1.148 4.952 1.00 96.25 171 LEU A C 1
ATOM 1259 O O . LEU A 1 171 ? -3.624 -2.231 5.487 1.00 96.25 171 LEU A O 1
ATOM 1263 N N . GLU A 1 172 ? -3.897 -0.995 3.625 1.00 95.38 172 GLU A N 1
ATOM 1264 C CA . GLU A 1 172 ? -3.561 -2.075 2.687 1.00 95.38 172 GLU A CA 1
ATOM 1265 C C . GLU A 1 172 ? -2.133 -2.570 2.922 1.00 95.38 172 GLU A C 1
ATOM 1267 O O . GLU A 1 172 ? -1.940 -3.748 3.194 1.00 95.38 172 GLU A O 1
ATOM 1272 N N . LEU A 1 173 ? -1.146 -1.669 2.919 1.00 95.81 173 LEU A N 1
ATOM 1273 C CA . LEU A 1 173 ? 0.258 -1.990 3.174 1.00 95.81 173 LEU A CA 1
ATOM 1274 C C . LEU A 1 173 ? 0.451 -2.794 4.461 1.00 95.81 173 LEU A C 1
ATOM 1276 O O . LEU A 1 173 ? 1.178 -3.785 4.454 1.00 95.81 173 LEU A O 1
ATOM 1280 N N . ALA A 1 174 ? -0.166 -2.365 5.564 1.00 96.88 174 ALA A N 1
ATOM 1281 C CA . ALA A 1 174 ? -0.054 -3.079 6.829 1.00 96.88 174 ALA A CA 1
ATOM 1282 C C . ALA A 1 174 ? -0.559 -4.519 6.683 1.00 96.88 174 ALA A C 1
ATOM 1284 O O . ALA A 1 174 ? 0.148 -5.457 7.035 1.00 96.88 174 ALA A O 1
ATOM 1285 N N . LEU A 1 175 ? -1.750 -4.691 6.112 1.00 95.69 175 LEU A N 1
ATOM 1286 C CA . LEU A 1 175 ? -2.420 -5.985 6.018 1.00 95.69 175 LEU A CA 1
ATOM 1287 C C . LEU A 1 175 ? -1.883 -6.885 4.899 1.00 95.69 175 LEU A C 1
ATOM 1289 O O . LEU A 1 175 ? -2.193 -8.071 4.897 1.00 95.69 175 LEU A O 1
ATOM 1293 N N . GLU A 1 176 ? -1.088 -6.366 3.961 1.00 94.88 176 GLU A N 1
ATOM 1294 C CA . GLU A 1 176 ? -0.287 -7.195 3.049 1.00 94.88 176 GLU A CA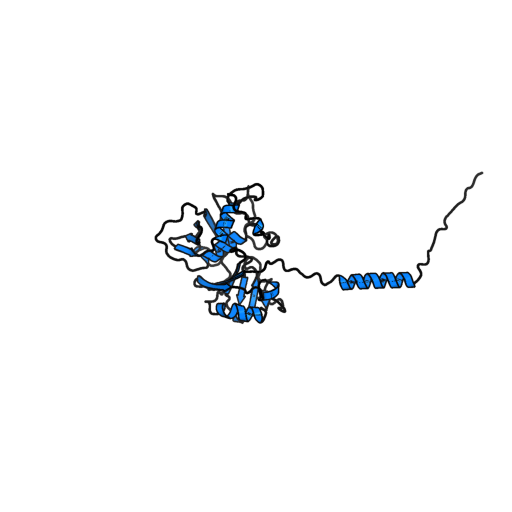 1
ATOM 1295 C C . GLU A 1 176 ? 0.935 -7.814 3.734 1.00 94.88 176 GLU A C 1
ATOM 1297 O O . GLU A 1 176 ? 1.470 -8.802 3.246 1.00 94.88 176 GLU A O 1
ATOM 1302 N N . ARG A 1 177 ? 1.414 -7.245 4.844 1.00 94.69 177 ARG A N 1
ATOM 1303 C CA . ARG A 1 177 ? 2.574 -7.782 5.561 1.00 94.69 177 ARG A CA 1
ATOM 1304 C C . ARG A 1 177 ? 2.160 -8.905 6.496 1.00 94.69 177 ARG A C 1
ATOM 1306 O O . ARG A 1 177 ? 1.041 -8.947 7.001 1.00 94.69 177 ARG A O 1
ATOM 1313 N N . ARG A 1 178 ? 3.119 -9.771 6.820 1.00 93.12 178 ARG A N 1
ATOM 1314 C CA . ARG A 1 178 ? 2.938 -10.755 7.889 1.00 93.12 178 ARG A CA 1
ATOM 1315 C C . ARG A 1 178 ? 2.711 -10.050 9.233 1.00 93.12 178 ARG A C 1
ATOM 1317 O O . ARG A 1 178 ? 3.513 -9.212 9.650 1.00 93.12 178 ARG A O 1
ATOM 1324 N N . GLY A 1 179 ? 1.614 -10.402 9.899 1.00 93.12 179 GLY A N 1
ATOM 1325 C CA . GLY A 1 179 ? 1.315 -9.950 11.253 1.00 93.12 179 GLY A CA 1
ATOM 1326 C C . GLY A 1 179 ? 2.231 -10.611 12.283 1.00 93.12 179 GLY A C 1
ATOM 1327 O O . GLY A 1 179 ? 2.644 -11.758 12.124 1.00 93.12 179 GLY A O 1
ATOM 1328 N N . VAL A 1 180 ? 2.536 -9.883 13.352 1.00 94.31 180 VAL A N 1
ATOM 1329 C CA . VAL A 1 180 ? 3.258 -10.395 14.520 1.00 94.31 180 VAL A CA 1
ATOM 1330 C C . VAL A 1 180 ? 2.236 -10.657 15.625 1.00 94.31 180 VAL A C 1
ATOM 1332 O O . VAL A 1 180 ? 1.495 -9.728 15.959 1.00 94.31 180 VAL A O 1
ATOM 1335 N N . PRO A 1 181 ? 2.169 -11.869 16.203 1.00 95.75 181 PRO A N 1
ATOM 1336 C CA . PRO A 1 181 ? 1.304 -12.135 17.347 1.00 95.75 181 PRO A CA 1
ATOM 1337 C C . PRO A 1 181 ? 1.580 -11.142 18.478 1.00 95.75 181 PRO A C 1
ATOM 1339 O O . PRO A 1 181 ? 2.739 -10.881 18.808 1.00 95.75 181 PRO A O 1
ATOM 1342 N N . VAL A 1 182 ? 0.529 -10.581 19.072 1.00 91.81 182 VAL A N 1
ATOM 1343 C CA . VAL A 1 182 ? 0.666 -9.665 20.210 1.00 91.81 182 VAL A CA 1
ATOM 1344 C C . VAL A 1 182 ? 0.065 -10.273 21.464 1.00 91.81 182 VAL A C 1
ATOM 1346 O O . VAL A 1 182 ? -1.040 -10.802 21.446 1.00 91.81 182 VAL A O 1
ATOM 1349 N N . LYS A 1 183 ? 0.820 -10.185 22.564 1.00 81.56 183 LYS A N 1
ATOM 1350 C CA . LYS A 1 183 ? 0.362 -10.559 23.911 1.00 81.56 183 LYS A CA 1
ATOM 1351 C C . LYS A 1 183 ? -0.273 -9.381 24.653 1.00 81.56 183 LYS A C 1
ATOM 1353 O O . LYS A 1 183 ? -1.010 -9.581 25.609 1.00 81.56 183 LYS A O 1
ATOM 1358 N N . THR A 1 184 ? 0.050 -8.159 24.239 1.00 76.12 184 THR A N 1
ATOM 1359 C CA . THR A 1 184 ? -0.450 -6.925 24.840 1.00 76.12 184 THR A CA 1
ATOM 1360 C C . THR A 1 184 ? -1.762 -6.489 24.202 1.00 76.12 184 THR A C 1
ATOM 1362 O O . THR A 1 184 ? -2.038 -6.770 23.033 1.00 76.12 184 THR A O 1
ATOM 1365 N N . SER A 1 185 ? -2.579 -5.791 24.989 1.00 84.62 185 SER A N 1
ATOM 1366 C CA . SER A 1 185 ? -3.837 -5.217 24.528 1.00 84.62 185 SER A CA 1
ATOM 1367 C C . SER A 1 185 ? -3.609 -4.102 23.503 1.00 84.62 185 SER A C 1
ATOM 1369 O O . SER A 1 185 ? -2.553 -3.468 23.439 1.00 84.62 185 SER A O 1
ATOM 1371 N N . VAL A 1 186 ? -4.630 -3.864 22.677 1.00 91.25 186 VAL A N 1
ATOM 1372 C CA . VAL A 1 186 ? -4.660 -2.734 21.741 1.00 91.25 186 VAL A CA 1
ATOM 1373 C C . VAL A 1 186 ? -4.518 -1.424 22.535 1.00 91.25 186 VAL A C 1
ATOM 1375 O O . VAL A 1 186 ? -5.237 -1.255 23.522 1.00 91.25 186 VAL A O 1
ATOM 1378 N N . PRO A 1 187 ? -3.644 -0.482 22.127 1.00 91.31 187 PRO A N 1
ATOM 1379 C CA . PRO A 1 187 ? -3.501 0.794 22.823 1.00 91.31 187 PRO A CA 1
ATOM 1380 C C . PRO A 1 187 ? -4.835 1.545 22.913 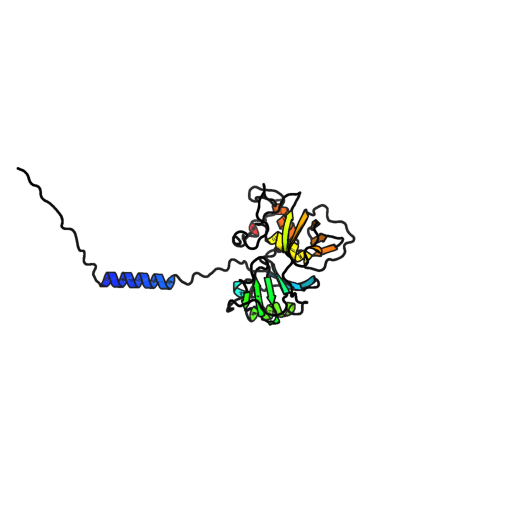1.00 91.31 187 PRO A C 1
ATOM 1382 O O . PRO A 1 187 ? -5.543 1.656 21.914 1.00 91.31 187 PRO A O 1
ATOM 1385 N N . GLY A 1 188 ? -5.149 2.143 24.067 1.00 91.19 188 GLY A N 1
ATOM 1386 C CA . GLY A 1 188 ? -6.400 2.899 24.253 1.00 91.19 188 GLY A CA 1
ATOM 1387 C C . GLY A 1 188 ? -6.552 4.117 23.325 1.00 91.19 188 GLY A C 1
ATOM 1388 O O . GLY A 1 188 ? -7.659 4.590 23.091 1.00 91.19 188 GLY A O 1
ATOM 1389 N N . SER A 1 189 ? -5.448 4.604 22.753 1.00 90.88 189 SER A N 1
ATOM 1390 C CA . SER A 1 189 ? -5.418 5.686 21.759 1.00 90.88 189 SER A CA 1
ATOM 1391 C C . SER A 1 189 ? -5.636 5.217 20.312 1.00 90.88 189 SER A C 1
ATOM 1393 O O . SER A 1 189 ? -5.564 6.029 19.383 1.00 90.88 189 SER A O 1
ATOM 1395 N N . ALA A 1 190 ? -5.859 3.920 20.086 1.00 95.19 190 ALA A N 1
ATOM 1396 C CA . ALA A 1 190 ? -6.040 3.379 18.749 1.00 95.19 190 ALA A CA 1
ATOM 1397 C C . ALA A 1 190 ? -7.384 3.804 18.132 1.00 95.19 190 ALA A C 1
ATOM 1399 O O . ALA A 1 190 ? -8.419 3.905 18.790 1.00 95.19 190 ALA A O 1
ATOM 1400 N N . LEU A 1 191 ? -7.372 4.038 16.821 1.00 95.62 191 LEU A N 1
ATOM 1401 C CA . LEU A 1 191 ? -8.567 4.366 16.053 1.00 95.62 191 LEU A CA 1
ATOM 1402 C C . LEU A 1 191 ? -9.208 3.080 15.534 1.00 95.62 191 LEU A C 1
ATOM 1404 O O . LEU A 1 191 ? -8.585 2.340 14.776 1.00 95.62 191 LEU A O 1
ATOM 1408 N N . HIS A 1 192 ? -10.457 2.826 15.915 1.00 96.81 192 HIS A N 1
ATOM 1409 C CA . HIS A 1 192 ? -11.189 1.626 15.513 1.00 96.81 192 HIS A CA 1
ATOM 1410 C C . HIS A 1 192 ? -11.936 1.837 14.197 1.00 96.81 192 HIS A C 1
ATOM 1412 O O . HIS A 1 192 ? -12.703 2.794 14.045 1.00 96.81 192 HIS A O 1
ATOM 1418 N N . PHE A 1 193 ? -11.743 0.907 13.266 1.00 97.00 193 PHE A N 1
ATOM 1419 C CA . PHE A 1 193 ? -12.346 0.938 11.944 1.00 97.00 193 PHE A CA 1
ATOM 1420 C C . PHE A 1 193 ? -13.115 -0.340 11.641 1.00 97.00 193 PHE A C 1
ATOM 1422 O O . PHE A 1 193 ? -12.779 -1.423 12.123 1.00 97.00 193 PHE A O 1
ATOM 1429 N N . THR A 1 194 ? -14.103 -0.204 10.760 1.00 97.06 194 THR A N 1
ATOM 1430 C CA . THR A 1 194 ? -14.657 -1.333 10.012 1.00 97.06 194 THR A CA 1
ATOM 1431 C C . THR A 1 194 ? -14.389 -1.164 8.524 1.00 97.06 194 THR A C 1
ATOM 1433 O O . THR A 1 194 ? -14.309 -0.045 8.012 1.00 97.06 194 THR A O 1
ATOM 1436 N N . ALA A 1 195 ? -14.217 -2.278 7.825 1.00 96.06 195 ALA A N 1
ATOM 1437 C CA . ALA A 1 195 ? -13.775 -2.309 6.443 1.00 96.06 195 ALA A CA 1
ATOM 1438 C C . ALA A 1 195 ? -14.581 -3.294 5.599 1.00 96.06 195 ALA A C 1
ATOM 1440 O O . ALA A 1 195 ? -15.035 -4.337 6.073 1.00 96.06 195 ALA A O 1
ATOM 1441 N N . ARG A 1 196 ? -14.706 -2.972 4.310 1.00 95.50 196 ARG A N 1
ATOM 1442 C CA . ARG A 1 196 ? -15.100 -3.919 3.264 1.00 95.50 196 ARG A CA 1
ATOM 1443 C C . ARG A 1 196 ? -13.978 -4.027 2.250 1.00 95.50 196 ARG A C 1
ATOM 1445 O O . ARG A 1 196 ? -13.418 -3.015 1.828 1.00 95.50 196 ARG A O 1
ATOM 1452 N N . TRP A 1 197 ? -13.699 -5.254 1.843 1.00 93.81 197 TRP A N 1
ATOM 1453 C CA . TRP A 1 197 ? -12.632 -5.600 0.915 1.00 93.81 197 TRP A CA 1
ATOM 1454 C C . TRP A 1 197 ? -13.217 -6.054 -0.414 1.00 93.81 197 TRP A C 1
ATOM 1456 O O . TRP A 1 197 ? -14.349 -6.534 -0.471 1.00 93.81 197 TRP A O 1
ATOM 1466 N N . ARG A 1 198 ? -12.446 -5.892 -1.485 1.00 91.31 198 ARG A N 1
ATOM 1467 C CA . ARG A 1 198 ? -12.785 -6.382 -2.821 1.00 91.31 198 ARG A CA 1
ATOM 1468 C C . ARG A 1 198 ? -11.549 -7.000 -3.454 1.00 91.31 198 ARG A C 1
ATOM 1470 O O . ARG A 1 198 ? -10.499 -6.368 -3.451 1.00 91.31 198 ARG A O 1
ATOM 1477 N N . GLY A 1 199 ? -11.706 -8.176 -4.041 1.00 90.94 199 GLY A N 1
ATOM 1478 C CA . GLY A 1 199 ? -10.625 -8.926 -4.674 1.00 90.94 199 GLY A CA 1
ATOM 1479 C C . GLY A 1 199 ? -10.666 -10.401 -4.277 1.00 90.94 199 GLY A C 1
ATOM 1480 O O . GLY A 1 199 ? -11.569 -10.787 -3.529 1.00 90.94 199 GLY A O 1
ATOM 1481 N N . PRO A 1 200 ? -9.712 -11.199 -4.776 1.00 90.25 200 PRO A N 1
ATOM 1482 C CA . PRO A 1 200 ? -9.696 -12.651 -4.589 1.00 90.25 200 PRO A CA 1
ATOM 1483 C C . PRO A 1 200 ? -9.649 -13.066 -3.110 1.00 90.25 200 PRO A C 1
ATOM 1485 O O . PRO A 1 200 ? -10.409 -13.933 -2.693 1.00 90.25 200 PRO A O 1
ATOM 1488 N N . ASP A 1 201 ? -8.887 -12.352 -2.276 1.00 91.19 201 ASP A N 1
ATOM 1489 C CA . ASP A 1 201 ? -8.721 -12.684 -0.851 1.00 91.19 201 ASP A CA 1
ATOM 1490 C C . ASP A 1 201 ? -9.670 -11.914 0.074 1.00 91.19 201 ASP A C 1
ATOM 1492 O O . ASP A 1 201 ? -9.454 -11.855 1.286 1.00 91.19 201 ASP A O 1
ATOM 1496 N N . ALA A 1 202 ? -10.704 -11.254 -0.456 1.00 93.19 202 ALA A N 1
ATOM 1497 C CA . ALA A 1 202 ? -11.538 -10.344 0.334 1.00 93.19 202 ALA A CA 1
ATOM 1498 C C . ALA A 1 202 ? -12.178 -11.015 1.564 1.00 93.19 202 ALA A C 1
ATOM 1500 O O . ALA A 1 202 ? -12.365 -10.357 2.590 1.00 93.19 202 ALA A O 1
ATOM 1501 N N . ALA A 1 203 ? -12.488 -12.313 1.476 1.00 93.44 203 ALA A N 1
ATOM 1502 C CA . ALA A 1 203 ? -13.062 -13.091 2.571 1.00 93.44 203 ALA A CA 1
ATOM 1503 C C . ALA A 1 203 ? -12.086 -13.302 3.743 1.00 93.44 203 ALA A C 1
ATOM 1505 O O . ALA A 1 203 ? -12.525 -13.317 4.891 1.00 93.44 203 ALA A O 1
ATOM 1506 N N . GLY A 1 204 ? -10.783 -13.411 3.468 1.00 93.25 204 GLY A N 1
ATOM 1507 C CA . GLY A 1 204 ? -9.743 -13.614 4.482 1.00 93.25 204 GLY A CA 1
ATOM 1508 C C . GLY A 1 204 ? -9.255 -12.326 5.154 1.00 93.25 204 GLY A C 1
ATOM 1509 O O . GLY A 1 204 ? -8.493 -12.377 6.117 1.00 93.25 204 GLY A O 1
ATOM 1510 N N . ARG A 1 205 ? -9.671 -11.149 4.668 1.00 95.69 205 ARG A N 1
ATOM 1511 C CA . ARG A 1 205 ? -9.227 -9.857 5.212 1.00 95.69 205 ARG A CA 1
ATOM 1512 C C . ARG A 1 205 ? -10.046 -9.442 6.444 1.00 95.69 205 ARG A C 1
ATOM 1514 O O . ARG A 1 205 ? -11.265 -9.630 6.474 1.00 95.69 205 ARG A O 1
ATOM 1521 N N . PRO A 1 206 ? -9.424 -8.796 7.450 1.00 96.81 206 PRO A N 1
ATOM 1522 C CA . PRO A 1 206 ? -10.129 -8.386 8.658 1.00 96.81 206 PRO A CA 1
ATOM 1523 C C . PRO A 1 206 ? -11.176 -7.311 8.360 1.00 96.81 206 PRO A C 1
ATOM 1525 O O . PRO A 1 206 ? -10.888 -6.279 7.752 1.00 96.81 206 PRO A O 1
ATOM 1528 N N . ARG A 1 207 ? -12.406 -7.529 8.833 1.00 97.56 207 ARG A N 1
ATOM 1529 C CA . ARG A 1 207 ? -13.514 -6.564 8.701 1.00 97.56 207 ARG A CA 1
ATOM 1530 C C . ARG A 1 207 ? -13.525 -5.501 9.795 1.00 97.56 207 ARG A C 1
ATOM 1532 O O . ARG A 1 207 ? -14.131 -4.454 9.598 1.00 97.56 207 ARG A O 1
ATOM 1539 N N . SER A 1 208 ? -12.846 -5.762 10.906 1.00 97.19 208 SER A N 1
ATOM 1540 C CA . SER A 1 208 ? -12.702 -4.852 12.041 1.00 97.19 208 SER A CA 1
ATOM 1541 C C . SER A 1 208 ? -11.255 -4.867 12.507 1.00 97.19 208 SER A C 1
ATOM 1543 O O . SER A 1 208 ? -10.654 -5.936 12.617 1.00 97.19 208 SER A O 1
ATOM 1545 N N . PHE A 1 209 ? -10.695 -3.691 12.764 1.00 97.62 209 PHE A N 1
ATOM 1546 C CA . PHE A 1 209 ? -9.315 -3.541 13.221 1.00 97.62 209 PHE A CA 1
ATOM 1547 C C . PHE A 1 209 ? -9.107 -2.190 13.903 1.00 97.62 209 PHE A C 1
ATOM 1549 O O . PHE A 1 209 ? -9.935 -1.283 13.787 1.00 97.62 209 PHE A O 1
ATOM 1556 N N . ALA A 1 210 ? -7.983 -2.049 14.601 1.00 97.50 210 ALA A N 1
ATOM 1557 C CA . ALA A 1 210 ? -7.577 -0.799 15.228 1.00 97.50 210 ALA A CA 1
ATOM 1558 C C . ALA A 1 210 ? -6.249 -0.301 14.647 1.00 97.50 210 ALA A C 1
ATOM 1560 O O . ALA A 1 210 ? -5.315 -1.076 14.473 1.00 97.50 210 ALA A O 1
ATOM 1561 N N . LEU A 1 211 ? -6.150 0.991 14.346 1.00 97.62 211 LEU A N 1
ATOM 1562 C CA . LEU A 1 211 ? -4.910 1.648 13.937 1.00 97.62 211 LEU A CA 1
ATOM 1563 C C . LEU A 1 211 ? -4.288 2.331 15.154 1.00 97.62 211 LEU A C 1
ATOM 1565 O O . LEU A 1 211 ? -4.857 3.292 15.674 1.00 97.62 211 LEU A O 1
ATOM 1569 N N . GLY A 1 212 ? -3.126 1.854 15.589 1.00 96.06 212 GLY A N 1
ATOM 1570 C CA . GLY A 1 212 ? -2.331 2.464 16.654 1.00 96.06 212 GLY A CA 1
ATOM 1571 C C . GLY A 1 212 ? -1.008 3.045 16.139 1.00 96.06 212 GLY A C 1
ATOM 1572 O O . GLY A 1 212 ? -0.705 2.920 14.951 1.00 96.06 212 GLY A O 1
ATOM 1573 N N . PRO A 1 213 ? -0.195 3.644 17.029 1.00 94.06 213 PRO A N 1
ATOM 1574 C CA . PRO A 1 213 ? 1.081 4.266 16.662 1.00 94.06 213 PRO A CA 1
ATOM 1575 C C . PRO A 1 213 ? 2.075 3.331 15.957 1.00 94.06 213 PRO A C 1
ATOM 1577 O O . PRO A 1 213 ? 2.844 3.796 15.120 1.00 94.06 213 PRO A O 1
ATOM 1580 N N . ASP A 1 214 ? 2.029 2.031 16.265 1.00 92.62 214 ASP A N 1
ATOM 1581 C CA . ASP A 1 214 ? 3.004 1.038 15.783 1.00 92.62 214 ASP A CA 1
ATOM 1582 C C . ASP A 1 214 ? 2.472 0.117 14.675 1.00 92.62 214 ASP A C 1
ATOM 1584 O O . ASP A 1 214 ? 3.184 -0.780 14.210 1.00 92.62 214 ASP A O 1
ATOM 1588 N N . GLY A 1 215 ? 1.200 0.248 14.288 1.00 95.69 215 GLY A N 1
ATOM 1589 C CA . GLY A 1 215 ? 0.606 -0.700 13.353 1.00 95.69 215 GLY A CA 1
ATOM 1590 C C . GLY A 1 215 ? -0.909 -0.799 13.367 1.00 95.69 215 GLY A C 1
ATOM 1591 O O . GLY A 1 215 ? -1.617 -0.083 14.078 1.00 95.69 215 GLY A O 1
ATOM 1592 N N . VAL A 1 216 ? -1.390 -1.749 12.572 1.00 97.62 216 VAL A N 1
ATOM 1593 C CA . VAL A 1 216 ? -2.786 -2.189 12.554 1.00 97.62 216 VAL A CA 1
ATOM 1594 C C . VAL A 1 216 ? -2.922 -3.432 13.427 1.00 97.62 216 VAL A C 1
ATOM 1596 O O . VAL A 1 216 ? -2.141 -4.364 13.297 1.00 97.62 216 VAL A O 1
ATOM 1599 N N . TYR A 1 217 ? -3.915 -3.459 14.305 1.00 97.69 217 TYR A N 1
ATOM 1600 C CA . TYR A 1 217 ? -4.215 -4.569 15.203 1.00 97.69 217 TYR A CA 1
ATOM 1601 C C . TYR A 1 217 ? -5.485 -5.270 14.727 1.00 97.69 217 TYR A C 1
ATOM 1603 O O . TYR A 1 217 ? -6.542 -4.639 14.636 1.00 97.69 217 TYR A O 1
ATOM 1611 N N . ALA A 1 218 ? -5.387 -6.562 14.416 1.00 96.81 218 ALA A N 1
ATOM 1612 C CA . ALA A 1 218 ? -6.510 -7.372 13.953 1.00 96.81 218 ALA A CA 1
ATOM 1613 C C . ALA A 1 218 ? -6.274 -8.855 14.259 1.00 96.81 218 ALA A C 1
ATOM 1615 O O . ALA A 1 218 ? -5.164 -9.349 14.070 1.00 96.81 218 ALA A O 1
ATOM 1616 N N . GLY A 1 219 ? -7.312 -9.569 14.708 1.00 93.81 219 GLY A N 1
ATOM 1617 C CA . GLY A 1 219 ? -7.258 -11.028 14.887 1.00 93.81 219 GLY A CA 1
ATOM 1618 C C . GLY A 1 219 ? -6.120 -11.523 15.791 1.00 93.81 219 GLY A C 1
ATOM 1619 O O . GLY A 1 219 ? -5.507 -12.536 15.485 1.00 93.81 219 GLY A O 1
ATOM 1620 N N . GLY A 1 220 ? -5.779 -10.782 16.853 1.00 94.31 220 GLY A N 1
ATOM 1621 C CA . GLY A 1 220 ? -4.688 -11.143 17.775 1.00 94.31 220 GLY A CA 1
ATOM 1622 C C . GLY A 1 220 ? -3.268 -10.852 17.266 1.00 94.31 220 GLY A C 1
ATOM 1623 O O . GLY A 1 220 ? -2.294 -11.196 17.934 1.00 94.31 220 GLY A O 1
ATOM 1624 N N . ALA A 1 221 ? -3.122 -10.197 16.112 1.00 96.19 221 ALA A N 1
ATOM 1625 C CA . ALA A 1 221 ? -1.829 -9.820 15.548 1.00 96.19 221 ALA A CA 1
ATOM 1626 C C . ALA A 1 221 ? -1.706 -8.304 15.335 1.00 96.19 221 ALA A C 1
ATOM 1628 O O . ALA A 1 221 ? -2.690 -7.602 15.082 1.00 96.19 221 ALA A O 1
ATOM 1629 N N . ARG A 1 222 ? -0.465 -7.813 15.391 1.00 96.50 222 ARG A N 1
ATOM 1630 C CA . ARG A 1 222 ? -0.066 -6.472 14.960 1.00 96.50 222 ARG A CA 1
ATOM 1631 C C . ARG A 1 222 ? 0.644 -6.550 13.618 1.00 96.50 222 ARG A C 1
ATOM 1633 O O . ARG A 1 222 ? 1.684 -7.189 13.479 1.00 96.50 222 ARG A O 1
ATOM 1640 N N . TYR A 1 223 ? 0.121 -5.808 12.665 1.00 96.25 223 TYR A N 1
ATOM 1641 C CA . TYR A 1 223 ? 0.653 -5.619 11.330 1.00 96.25 223 TYR A CA 1
ATOM 1642 C C . TYR A 1 223 ? 1.477 -4.326 11.304 1.00 96.25 223 TYR A C 1
ATOM 1644 O O . TYR A 1 223 ? 0.900 -3.247 11.490 1.00 96.25 223 TYR A O 1
ATOM 1652 N N . PRO A 1 224 ? 2.810 -4.398 11.124 1.00 94.31 224 PRO A N 1
ATOM 1653 C CA . PRO A 1 224 ? 3.674 -3.228 11.230 1.00 94.31 224 PRO A CA 1
ATOM 1654 C C . PRO A 1 224 ? 3.303 -2.142 10.220 1.00 94.31 224 PRO A C 1
ATOM 1656 O O . PRO A 1 224 ? 3.238 -2.395 9.013 1.00 94.31 224 PRO A O 1
ATOM 1659 N N . LEU A 1 225 ? 3.142 -0.915 10.709 1.00 94.38 225 LEU A N 1
ATOM 1660 C CA . LEU A 1 225 ? 2.899 0.271 9.895 1.00 94.38 225 LEU A CA 1
ATOM 1661 C C . LEU A 1 225 ? 3.621 1.465 10.509 1.00 94.38 225 LEU A C 1
ATOM 1663 O O . LEU A 1 225 ? 3.856 1.513 11.711 1.00 94.38 225 LEU A O 1
ATOM 1667 N N . GLU A 1 226 ? 3.986 2.432 9.679 1.00 91.06 226 GLU A N 1
ATOM 1668 C CA . GLU A 1 226 ? 4.670 3.616 10.177 1.00 91.06 226 GLU A CA 1
ATOM 1669 C C . GLU A 1 226 ? 3.732 4.538 10.938 1.00 91.06 226 GLU A C 1
ATOM 1671 O O . GLU A 1 226 ? 2.603 4.800 10.509 1.00 91.06 226 GLU A O 1
ATOM 1676 N N . ARG A 1 227 ? 4.262 5.124 12.014 1.00 91.12 227 ARG A N 1
ATOM 1677 C CA . ARG A 1 227 ? 3.559 6.091 12.859 1.00 91.12 227 ARG A CA 1
ATOM 1678 C C . ARG A 1 227 ? 2.947 7.255 12.076 1.00 91.12 227 ARG A C 1
ATOM 1680 O O . ARG A 1 227 ? 1.923 7.786 12.500 1.00 91.12 227 ARG A O 1
ATOM 1687 N N . GLY A 1 228 ? 3.532 7.630 10.934 1.00 89.56 228 GLY A N 1
ATOM 1688 C CA . GLY A 1 228 ? 3.017 8.684 10.054 1.00 89.56 228 GLY A CA 1
ATOM 1689 C C . GLY A 1 228 ? 1.562 8.460 9.630 1.00 89.56 228 GLY A C 1
ATOM 1690 O O . GLY A 1 228 ? 0.777 9.407 9.628 1.00 89.56 228 GLY A O 1
ATOM 1691 N N . VAL A 1 229 ? 1.157 7.210 9.373 1.00 92.31 229 VAL A N 1
ATOM 1692 C CA . VAL A 1 229 ? -0.227 6.889 8.982 1.00 92.31 229 VAL A CA 1
ATOM 1693 C C . VAL A 1 229 ? -1.201 7.097 10.143 1.00 92.31 229 VAL A C 1
ATOM 1695 O O . VAL A 1 229 ? -2.267 7.686 9.955 1.00 92.31 229 VAL A O 1
ATOM 1698 N N . TRP A 1 230 ? -0.832 6.666 11.353 1.00 93.44 230 TRP A N 1
ATOM 1699 C CA . TRP A 1 230 ? -1.631 6.908 12.557 1.00 93.44 230 TRP A CA 1
ATOM 1700 C C . TRP A 1 230 ? -1.731 8.403 12.873 1.00 93.44 230 TRP A C 1
ATOM 1702 O O . TRP A 1 230 ? -2.835 8.907 13.071 1.00 93.44 230 TRP A O 1
ATOM 1712 N N . ALA A 1 231 ? -0.612 9.132 12.839 1.00 91.19 231 ALA A N 1
ATOM 1713 C CA . ALA A 1 231 ? -0.588 10.572 13.091 1.00 91.19 231 ALA A CA 1
ATOM 1714 C C . ALA A 1 231 ? -1.472 11.335 12.092 1.00 91.19 231 ALA A C 1
ATOM 1716 O O . ALA A 1 231 ? -2.251 12.203 12.484 1.00 91.19 231 ALA A O 1
ATOM 1717 N N . PHE A 1 232 ? -1.420 10.957 10.812 1.00 88.69 232 PHE A N 1
ATOM 1718 C CA . PHE A 1 232 ? -2.290 11.510 9.779 1.00 88.69 232 PHE A CA 1
ATOM 1719 C C . PHE A 1 232 ? -3.773 11.219 10.044 1.00 88.69 232 PHE A C 1
ATOM 1721 O O . PHE A 1 232 ? -4.609 12.114 9.911 1.00 88.69 232 PHE A O 1
ATOM 1728 N N . ALA A 1 233 ? -4.119 9.998 10.460 1.00 90.81 233 ALA A N 1
ATOM 1729 C CA . ALA A 1 233 ? -5.495 9.646 10.802 1.00 90.81 233 ALA A CA 1
ATOM 1730 C C . ALA A 1 233 ? -6.005 10.416 12.033 1.00 90.81 233 ALA A C 1
ATOM 1732 O O . ALA A 1 233 ? -7.127 10.919 12.010 1.00 90.81 233 ALA A O 1
ATOM 1733 N N . VAL A 1 234 ? -5.177 10.562 13.073 1.00 89.81 234 VAL A N 1
ATOM 1734 C CA . VAL A 1 234 ? -5.500 11.329 14.287 1.00 89.81 234 VAL A CA 1
ATOM 1735 C C . VAL A 1 234 ? -5.709 12.807 13.968 1.00 89.81 234 VAL A C 1
ATOM 1737 O O . VAL A 1 234 ? -6.726 13.368 14.373 1.00 89.81 234 VAL A O 1
ATOM 1740 N N . ALA A 1 235 ? -4.822 13.418 13.177 1.00 86.19 235 ALA A N 1
ATOM 1741 C CA . ALA A 1 235 ? -4.943 14.817 12.757 1.00 86.19 235 ALA A CA 1
ATOM 1742 C C . ALA A 1 235 ? -6.226 15.094 11.951 1.00 86.19 235 ALA A C 1
ATOM 1744 O O . ALA A 1 235 ? -6.741 16.209 11.955 1.00 86.19 235 ALA A O 1
ATOM 1745 N N . ASN A 1 236 ? -6.771 14.070 11.287 1.00 85.06 236 ASN A N 1
ATOM 1746 C CA . ASN A 1 236 ? -8.042 14.148 10.572 1.00 85.06 236 ASN A CA 1
ATOM 1747 C C . ASN A 1 236 ? -9.229 13.620 11.399 1.00 85.06 236 ASN A C 1
ATOM 1749 O O . ASN A 1 236 ? -10.356 13.676 10.928 1.00 85.06 236 ASN A O 1
ATOM 1753 N N . GLY A 1 237 ? -9.039 13.114 12.620 1.00 80.94 237 GLY A N 1
ATOM 1754 C CA . GLY A 1 237 ? -10.078 12.407 13.382 1.00 80.94 237 GLY A CA 1
ATOM 1755 C C . GLY A 1 237 ? -11.312 13.249 13.734 1.00 80.94 237 GLY A C 1
ATOM 1756 O O . GLY A 1 237 ? -12.386 12.692 13.980 1.00 80.94 237 GLY A O 1
ATOM 1757 N N . ARG A 1 238 ? -11.180 14.579 13.729 1.00 75.12 238 ARG A N 1
ATOM 1758 C CA . ARG A 1 238 ? -12.271 15.548 13.888 1.00 75.12 238 ARG A CA 1
ATOM 1759 C C . ARG A 1 238 ? -12.180 16.610 12.786 1.00 75.12 238 ARG A C 1
ATOM 1761 O O . ARG A 1 238 ? -11.069 16.923 12.362 1.00 75.12 238 ARG A O 1
ATOM 1768 N N . PRO A 1 239 ? -13.311 17.163 12.319 1.00 66.25 239 PRO A N 1
ATOM 1769 C CA . PRO A 1 239 ? -13.285 18.378 11.518 1.00 66.25 239 PRO A CA 1
ATOM 1770 C C . PRO A 1 239 ? -12.610 19.508 12.307 1.00 66.25 239 PRO A C 1
ATOM 1772 O O . PRO A 1 239 ? -12.893 19.685 13.491 1.00 66.25 239 PRO A O 1
ATOM 1775 N N . GLY A 1 240 ? -11.713 20.243 11.661 1.00 61.25 240 GLY A N 1
ATOM 1776 C CA . GLY A 1 240 ? -11.073 21.444 12.188 1.00 61.25 240 GLY A CA 1
ATOM 1777 C C . GLY A 1 240 ? -11.222 22.611 11.213 1.00 61.25 240 GLY A C 1
ATOM 1778 O O . GLY A 1 240 ? -11.771 22.449 10.127 1.00 61.25 240 GLY A O 1
ATOM 1779 N N . ALA A 1 241 ? -10.687 23.782 11.573 1.00 57.22 241 ALA A N 1
ATOM 1780 C CA . ALA A 1 241 ? -10.784 24.997 10.752 1.00 57.22 241 ALA A CA 1
ATOM 1781 C C . ALA A 1 241 ? -10.265 24.817 9.309 1.00 57.22 241 ALA A C 1
ATOM 1783 O O . ALA A 1 241 ? -10.742 25.475 8.393 1.00 57.22 241 ALA A O 1
ATOM 1784 N N . THR A 1 242 ? -9.306 23.909 9.102 1.00 56.22 242 THR A N 1
ATOM 1785 C CA . THR A 1 242 ? -8.673 23.640 7.800 1.00 56.22 242 THR A CA 1
ATOM 1786 C C . THR A 1 242 ? -8.832 22.195 7.321 1.00 56.22 242 THR A C 1
ATOM 1788 O O . THR A 1 242 ? -8.401 21.861 6.218 1.00 56.22 242 THR A O 1
ATOM 1791 N N . THR A 1 243 ? -9.453 21.315 8.113 1.00 63.56 243 THR A N 1
ATOM 1792 C CA . THR A 1 243 ? -9.634 19.900 7.764 1.00 63.56 243 THR A CA 1
ATOM 1793 C C . THR A 1 243 ? -11.106 19.528 7.850 1.00 63.56 243 THR A C 1
ATOM 1795 O O . THR A 1 243 ? -11.737 19.629 8.894 1.00 63.56 243 THR A O 1
ATOM 1798 N N . ALA A 1 244 ? -11.675 18.993 6.769 1.00 69.81 244 ALA A N 1
ATOM 1799 C CA . ALA A 1 244 ? -13.057 18.498 6.790 1.00 69.81 244 ALA A CA 1
ATOM 1800 C C . ALA A 1 244 ? -13.228 17.177 7.583 1.00 69.81 244 ALA A C 1
ATOM 1802 O O . ALA A 1 244 ? -14.246 16.499 7.463 1.00 69.81 244 ALA A O 1
ATOM 1803 N N . GLY A 1 245 ? -12.228 16.789 8.382 1.00 80.19 245 GLY A N 1
ATOM 1804 C CA . GLY A 1 245 ? -12.218 15.575 9.188 1.00 80.19 245 GLY A CA 1
ATOM 1805 C C . GLY A 1 245 ? -12.071 14.282 8.379 1.00 80.19 245 GLY A C 1
ATOM 1806 O O . GLY A 1 245 ? -11.814 14.293 7.171 1.00 80.19 245 GLY A O 1
ATOM 1807 N N . LEU A 1 246 ? -12.230 13.156 9.078 1.00 80.88 246 LEU A N 1
ATOM 1808 C CA . LEU A 1 246 ? -11.988 11.798 8.588 1.00 80.88 246 LEU A CA 1
ATOM 1809 C C . LEU A 1 246 ? -13.172 11.270 7.780 1.00 80.88 246 LEU A C 1
ATOM 1811 O O . LEU A 1 246 ? -12.983 10.477 6.861 1.00 80.88 246 LEU A O 1
ATOM 1815 N N . THR A 1 247 ? -14.392 11.704 8.101 1.00 79.62 247 THR A N 1
ATOM 1816 C CA . THR A 1 247 ? -15.633 11.097 7.602 1.00 79.62 247 THR A CA 1
ATOM 1817 C C . THR A 1 247 ? -16.443 12.048 6.731 1.00 79.62 247 THR A C 1
ATOM 1819 O O . THR A 1 247 ? -16.405 13.257 6.931 1.00 79.62 247 THR A O 1
ATOM 1822 N N . VAL A 1 248 ? -17.208 11.508 5.780 1.00 75.50 248 VAL A N 1
ATOM 1823 C CA . VAL A 1 248 ? -18.202 12.286 5.017 1.00 75.50 248 VAL A CA 1
ATOM 1824 C C . VAL A 1 248 ? -19.460 12.554 5.849 1.00 75.50 248 VAL A C 1
ATOM 1826 O O . VAL A 1 248 ? -19.839 11.737 6.694 1.00 75.50 248 VAL A O 1
ATOM 1829 N N . ALA A 1 249 ? -20.103 13.701 5.606 1.00 63.38 249 ALA A N 1
ATOM 1830 C CA . ALA A 1 249 ? -21.261 14.148 6.372 1.00 63.38 249 ALA A CA 1
ATOM 1831 C C . ALA A 1 249 ? -22.509 13.269 6.144 1.00 63.38 249 ALA A C 1
ATOM 1833 O O . ALA A 1 249 ? -23.179 12.924 7.118 1.00 63.38 249 ALA A O 1
ATOM 1834 N N . THR A 1 250 ? -22.756 12.834 4.902 1.00 54.94 250 THR A N 1
ATOM 1835 C CA . THR A 1 250 ? -24.028 12.219 4.470 1.00 54.94 250 THR A CA 1
ATOM 1836 C C . THR A 1 250 ? -23.832 11.380 3.190 1.00 54.94 250 THR A C 1
ATOM 1838 O O . THR A 1 250 ? -22.898 11.625 2.425 1.00 54.94 250 THR A O 1
ATOM 1841 N N . GLN A 1 251 ? -24.647 10.335 2.986 1.00 52.97 251 GLN A N 1
ATOM 1842 C CA . GLN A 1 251 ? -24.616 9.433 1.813 1.00 52.97 251 GLN A CA 1
ATOM 1843 C C . GLN A 1 251 ? -25.401 10.001 0.606 1.00 52.97 251 GLN A C 1
ATOM 1845 O O . GLN A 1 251 ? -26.267 10.841 0.828 1.00 52.97 251 GLN A O 1
ATOM 1850 N N . PRO A 1 252 ? -25.156 9.526 -0.640 1.00 50.53 252 PRO A N 1
ATOM 1851 C CA . PRO A 1 252 ? -24.227 8.467 -1.035 1.00 50.53 252 PRO A CA 1
ATOM 1852 C C . PRO A 1 252 ? -22.895 9.028 -1.555 1.00 50.53 252 PRO A C 1
ATOM 1854 O O . PRO A 1 252 ? -22.828 9.721 -2.562 1.00 50.53 252 PRO A O 1
ATOM 1857 N N . ALA A 1 253 ? -21.795 8.664 -0.894 1.00 49.75 253 ALA A N 1
ATOM 1858 C CA . ALA A 1 253 ? -20.468 8.796 -1.489 1.00 49.75 253 ALA A CA 1
ATOM 1859 C C . ALA A 1 253 ? -20.207 7.582 -2.395 1.00 49.75 253 ALA A C 1
ATOM 1861 O O . ALA A 1 253 ? -20.581 6.462 -2.036 1.00 49.75 253 ALA A O 1
ATOM 1862 N N . ALA A 1 254 ? -19.528 7.767 -3.528 1.00 53.19 254 ALA A N 1
ATOM 1863 C CA . ALA A 1 254 ? -19.082 6.643 -4.348 1.00 53.19 254 ALA A CA 1
ATOM 1864 C C . ALA A 1 254 ? -18.222 5.667 -3.513 1.00 53.19 254 ALA A C 1
ATOM 1866 O O . ALA A 1 254 ? -17.505 6.076 -2.592 1.00 53.19 254 ALA A O 1
ATOM 1867 N N . LEU A 1 255 ? -18.305 4.364 -3.812 1.00 52.28 255 LEU A N 1
ATOM 1868 C CA . LEU A 1 255 ? -17.323 3.386 -3.325 1.00 52.28 255 LEU A CA 1
ATOM 1869 C C . LEU A 1 255 ? -15.917 3.815 -3.765 1.00 52.28 255 LEU A C 1
ATOM 1871 O O . LEU A 1 255 ? -15.785 4.604 -4.703 1.00 52.28 255 LEU A O 1
ATOM 1875 N N . TYR A 1 256 ? -14.862 3.278 -3.141 1.00 55.22 256 TYR A N 1
ATOM 1876 C CA . TYR A 1 256 ? -13.502 3.466 -3.658 1.00 55.22 256 TYR A CA 1
ATOM 1877 C C . TYR A 1 256 ? -13.369 2.710 -4.997 1.00 55.22 256 TYR A C 1
ATOM 1879 O O . TYR A 1 256 ? -12.943 1.553 -5.084 1.00 55.22 256 TYR A O 1
ATOM 1887 N N . GLY A 1 257 ? -13.865 3.351 -6.050 1.00 42.28 257 GLY A N 1
ATOM 1888 C CA . GLY A 1 257 ? -13.941 2.860 -7.409 1.00 42.28 257 GLY A CA 1
ATOM 1889 C C . GLY A 1 257 ? -12.764 3.341 -8.242 1.00 42.28 257 GLY A C 1
ATOM 1890 O O . GLY A 1 257 ? -12.129 4.352 -7.956 1.00 42.28 257 GLY A O 1
ATOM 1891 N N . ILE A 1 258 ? -12.534 2.595 -9.314 1.00 39.91 258 ILE A N 1
ATOM 1892 C CA . ILE A 1 258 ? -11.545 2.835 -10.367 1.00 39.91 258 ILE A CA 1
ATOM 1893 C C . ILE A 1 258 ? -11.757 4.208 -11.047 1.00 39.91 258 ILE A C 1
ATOM 1895 O O . ILE A 1 258 ? -10.813 4.799 -11.562 1.00 39.91 258 ILE A O 1
ATOM 1899 N N . GLY A 1 259 ? -12.986 4.736 -10.981 1.00 35.25 259 GLY A N 1
ATOM 1900 C CA . GLY A 1 259 ? -13.394 6.061 -11.454 1.00 35.25 259 GLY A CA 1
ATOM 1901 C C . GLY A 1 259 ? -13.684 7.075 -10.345 1.00 35.25 259 GLY A C 1
ATOM 1902 O O . GLY A 1 259 ? -14.502 7.967 -10.551 1.00 35.25 259 GLY A O 1
ATOM 1903 N N . GLY A 1 260 ? -13.062 6.955 -9.162 1.00 33.41 260 GLY A N 1
ATOM 1904 C CA . GLY A 1 260 ? -12.989 8.105 -8.252 1.00 33.41 260 GLY A CA 1
ATOM 1905 C C . GLY A 1 260 ? -12.461 9.337 -9.006 1.00 33.41 260 GLY A C 1
ATOM 1906 O O . GLY A 1 260 ? -11.771 9.157 -10.017 1.00 33.41 260 GLY A O 1
ATOM 1907 N N . PRO A 1 261 ? -12.783 10.574 -8.572 1.00 33.31 261 PRO A N 1
ATOM 1908 C CA . PRO A 1 261 ? -12.265 11.771 -9.233 1.00 33.31 261 PRO A CA 1
ATOM 1909 C C . PRO A 1 261 ? -10.762 11.603 -9.461 1.00 33.31 261 PRO A C 1
ATOM 1911 O O . PRO A 1 261 ? -10.088 11.018 -8.602 1.00 33.31 261 PRO A O 1
ATOM 1914 N N . ARG A 1 262 ? -10.257 12.059 -10.626 1.00 33.41 262 ARG A N 1
ATOM 1915 C CA . ARG A 1 262 ? -8.812 12.074 -10.926 1.00 33.41 262 ARG A CA 1
ATOM 1916 C C . ARG A 1 262 ? -8.087 12.449 -9.637 1.00 33.41 262 ARG A C 1
ATOM 1918 O O . ARG A 1 262 ? -8.549 13.407 -9.014 1.00 33.41 262 ARG A O 1
ATOM 1925 N N . PRO A 1 263 ? -7.041 11.713 -9.210 1.00 37.34 263 PRO A N 1
ATOM 1926 C CA . PRO A 1 263 ? -6.315 12.076 -8.007 1.00 37.34 263 PRO A CA 1
ATOM 1927 C C . PRO A 1 263 ? -5.956 13.550 -8.137 1.00 37.34 263 PRO A C 1
ATOM 1929 O O . PRO A 1 263 ? -5.165 13.932 -8.998 1.00 37.34 263 PRO A O 1
ATOM 1932 N N . VAL A 1 264 ? -6.645 14.382 -7.354 1.00 31.98 264 VAL A N 1
ATOM 1933 C CA . VAL A 1 264 ? -6.313 15.791 -7.219 1.00 31.98 264 VAL A CA 1
ATOM 1934 C C . VAL A 1 264 ? -4.906 15.717 -6.668 1.00 31.98 264 VAL A C 1
ATOM 1936 O O . VAL A 1 264 ? -4.720 15.061 -5.639 1.00 31.98 264 VAL A O 1
ATOM 1939 N N . GLY A 1 265 ? -3.940 16.184 -7.467 1.00 30.36 265 GLY A N 1
ATOM 1940 C CA . GLY A 1 265 ? -2.524 15.863 -7.315 1.00 30.36 265 GLY A CA 1
ATOM 1941 C C . GLY A 1 265 ? -2.128 15.841 -5.850 1.00 30.36 265 GLY A C 1
ATOM 1942 O O . GLY A 1 265 ? -2.591 16.707 -5.112 1.00 30.36 265 GLY A O 1
ATOM 1943 N N . LEU A 1 266 ? -1.356 14.816 -5.454 1.00 34.56 266 LEU A N 1
ATOM 1944 C CA . LEU A 1 266 ? -0.818 14.620 -4.103 1.00 34.56 266 LEU A CA 1
ATOM 1945 C C . LEU A 1 266 ? -0.778 15.954 -3.367 1.00 34.56 266 LEU A C 1
ATOM 1947 O O . LEU A 1 266 ? 0.065 16.794 -3.687 1.00 34.56 266 LEU A O 1
ATOM 1951 N N . VAL A 1 267 ? -1.736 16.185 -2.463 1.00 31.30 267 VAL A N 1
ATOM 1952 C CA . VAL A 1 267 ? -1.747 17.434 -1.710 1.00 31.30 267 VAL A CA 1
ATOM 1953 C C . VAL A 1 267 ? -0.445 17.418 -0.934 1.00 31.30 267 VAL A C 1
ATOM 1955 O O . VAL A 1 267 ? -0.250 16.585 -0.046 1.00 31.30 267 VAL A O 1
ATOM 1958 N N . ARG A 1 268 ? 0.484 18.282 -1.341 1.00 33.47 268 ARG A N 1
ATOM 1959 C CA . ARG A 1 268 ? 1.742 18.492 -0.648 1.00 33.47 268 ARG A CA 1
ATOM 1960 C C . ARG A 1 268 ? 1.374 19.049 0.717 1.00 33.47 268 ARG A C 1
ATOM 1962 O O . ARG A 1 268 ? 1.157 20.245 0.867 1.00 33.47 268 ARG A O 1
ATOM 1969 N N . VAL A 1 269 ? 1.265 18.176 1.711 1.00 31.70 269 VAL A N 1
ATOM 1970 C CA . VAL A 1 269 ? 1.267 18.610 3.102 1.00 31.70 269 VAL A CA 1
ATOM 1971 C C . VAL A 1 269 ? 2.710 18.989 3.388 1.00 31.70 269 VAL A C 1
ATOM 1973 O O . VAL A 1 269 ? 3.569 18.132 3.588 1.00 31.70 269 VAL A O 1
ATOM 1976 N N . GLU A 1 270 ? 3.014 20.280 3.295 1.00 29.06 270 GLU A N 1
ATOM 1977 C CA . GLU A 1 270 ? 4.327 20.773 3.679 1.00 29.06 270 GLU A CA 1
ATOM 1978 C C . GLU A 1 270 ? 4.548 20.461 5.157 1.00 29.06 270 GLU A C 1
ATOM 1980 O O . GLU A 1 270 ? 3.731 20.837 5.997 1.00 29.06 270 GLU A O 1
ATOM 1985 N N . ALA A 1 271 ? 5.664 19.812 5.496 1.00 33.12 271 ALA A N 1
ATOM 1986 C CA . ALA A 1 271 ? 6.003 19.467 6.878 1.00 33.12 271 ALA A CA 1
ATOM 1987 C C . ALA A 1 271 ? 5.969 20.684 7.830 1.00 33.12 271 ALA A C 1
ATOM 1989 O O . ALA A 1 271 ? 5.718 20.533 9.020 1.00 33.12 271 ALA A O 1
ATOM 1990 N N . ARG A 1 272 ? 6.130 21.908 7.303 1.00 33.72 272 ARG A N 1
ATOM 1991 C CA . ARG A 1 272 ? 6.002 23.170 8.054 1.00 33.72 272 ARG A CA 1
ATOM 1992 C C . ARG A 1 272 ? 4.583 23.474 8.555 1.00 33.72 272 ARG A C 1
ATOM 1994 O O . ARG A 1 272 ? 4.444 24.264 9.484 1.00 33.72 272 ARG A O 1
ATOM 2001 N N . THR A 1 273 ? 3.550 22.859 7.975 1.00 34.19 273 THR A N 1
ATOM 2002 C CA . THR A 1 273 ? 2.148 23.002 8.419 1.00 34.19 273 THR A CA 1
ATOM 2003 C C . THR A 1 273 ? 1.780 22.054 9.561 1.00 34.19 273 THR A C 1
ATOM 2005 O O . THR A 1 273 ? 0.801 22.290 10.262 1.00 34.19 273 THR A O 1
ATOM 2008 N N . LEU A 1 274 ? 2.606 21.037 9.823 1.00 32.31 274 LEU A N 1
ATOM 2009 C CA . LEU A 1 274 ? 2.506 20.166 10.991 1.00 32.31 274 LEU A CA 1
ATOM 2010 C C . LEU A 1 274 ? 3.356 20.740 12.132 1.00 32.31 274 LEU A C 1
ATOM 2012 O O . LEU A 1 274 ? 4.304 20.109 12.593 1.00 32.31 274 LEU A O 1
ATOM 2016 N N . ARG A 1 275 ? 3.054 21.964 12.585 1.00 26.05 275 ARG A N 1
ATOM 2017 C CA . ARG A 1 275 ? 3.592 22.406 13.877 1.00 26.05 275 ARG A CA 1
ATOM 2018 C C . ARG A 1 275 ? 2.860 21.636 14.981 1.00 26.05 275 ARG A C 1
ATOM 2020 O O . ARG A 1 275 ? 1.627 21.676 14.998 1.00 26.05 275 ARG A O 1
ATOM 2027 N N . PRO A 1 276 ? 3.568 20.982 15.916 1.00 27.58 276 PRO A N 1
ATOM 2028 C CA . PRO A 1 276 ? 2.960 20.658 17.193 1.00 27.58 276 PRO A CA 1
ATOM 2029 C C . PRO A 1 276 ? 2.565 21.994 17.829 1.00 27.58 276 PRO A C 1
ATOM 2031 O O . PRO A 1 276 ? 3.407 22.885 17.962 1.00 27.58 276 PRO A O 1
ATOM 2034 N N . ARG A 1 277 ? 1.279 22.183 18.138 1.00 30.23 277 ARG A N 1
ATOM 2035 C CA . ARG A 1 277 ? 0.919 23.225 19.102 1.00 30.23 277 ARG A CA 1
ATOM 2036 C C . ARG A 1 277 ? 1.326 22.734 20.502 1.00 30.23 277 ARG A C 1
ATOM 2038 O O . ARG A 1 277 ? 1.290 21.518 20.700 1.00 30.23 277 ARG A O 1
ATOM 2045 N N . PRO A 1 278 ? 1.777 23.654 21.374 1.00 38.38 278 PRO A N 1
ATOM 2046 C CA . PRO A 1 278 ? 2.210 23.348 22.737 1.00 38.38 278 PRO A CA 1
ATOM 2047 C C . PRO A 1 278 ? 1.133 22.614 23.537 1.00 38.38 278 PRO A C 1
ATOM 2049 O O . PRO A 1 278 ? -0.067 22.815 23.230 1.00 38.38 278 PRO A O 1
#

Secondary structure (DSSP, 8-state):
----------------HHHHHHHHHHHHHHHHHSS------S----SEEEEE-TTS-EEEEEPPTTS--SHHHHTTTPPB-PPPSS-BEEEEEEETTEE-S-EEEETTTTEEEE-SSS-TT-EEEPPHHHHHHHGGGTTSPPB-SPPPEEEEEEETTEEBPTT-HHHHHHHHHHHHSPPEE--SPPPTTPEEEEEEEESTTGGGS-SEEEEETTEEEETTEEEE--HHHHHHHHHTSS--SS---SB-SSSPPPPS-TTSS---------GGG-PPP-

Nearest PDB structures (foldseek):
  7kzn-assembly1_D  TM=2.589E-01  e=5.714E+00  Chlamydomonas reinhardtii

Foldseek 3Di:
DDDDDDDDDDDPDPPDVVVVVVVVVVVVVVVVVPPCPPVPPLWPFFQWKKWAAQVQDIDIFGADPPAQGTPCRQQPVKDFDFDDPDFWIKMFGDDQQFTDFIWIADLVRQKIATHLQAPSRRIIRTDPRNNVSCVVVNPGHTDDFRDKFFFWKDFPNFTFDVLVVSLRVQQSSLQSHDWDADPDDDDPLWTKMATQIDTDCRVVGFRIWTHDQQAIGGDRTGRGGHSSSVVVLVVQCDDDPPHNHGGDDDDDDHTSHNPDPDNPRDPPPDVVVPDPDD

Radius of gyration: 26.72 Å; Cα contacts (8 Å, |Δi|>4): 466; chains: 1; bounding box: 55×85×77 Å